Protein AF-0000000073191102 (afdb_homodimer)

Nearest PDB structures (foldseek):
  7qql-assembly3_B  TM=8.751E-01  e=9.013E-09  Homo sapiens
  7qql-assembly1_C  TM=8.821E-01  e=1.048E-08  Homo sapiens
  8w5s-assembly3_C  TM=8.941E-01  e=2.459E-08  Homo sapiens
  1i4a-assembly1_A  TM=8.531E-01  e=1.102E-08  Bos taurus
  1mcx-assembly1_A  TM=8.951E-01  e=1.165E-07  Sus scrofa

InterPro domains:
  IPR018252 Annexin repeat, conserved site [PS00223] (96-148)
  IPR018502 Annexin repeat [PF00191] (17-73)
  IPR018502 Annexin repeat [PF00191] (83-148)
  IPR018502 Annexin repeat [PS51897] (3-75)
  IPR018502 Annexin repeat [PS51897] (79-150)
  IPR018502 Annexin repeat [SM00335] (20-73)
  IPR018502 Annexin repeat [SM00335] (96-148)
  IPR037104 Annexin superfamily [G3DSA:1.10.220.10] (4-79)
  IPR037104 Annexin superfamily [G3DSA:1.10.220.10] (81-150)
  IPR037104 Annexin superfamily [SSF47874] (7-151)

Radius of gyration: 22.27 Å; Cα contacts (8 Å, |Δi|>4): 363; chains: 2; bounding box: 37×72×52 Å

Solvent-accessible surface area (backbone atoms only — not comparable to full-atom values): 16242 Å² total; per-residue (Å²): 117,86,77,80,60,70,70,53,59,49,44,49,64,25,37,73,94,73,70,38,70,52,35,62,65,56,51,40,48,50,45,24,67,35,43,68,71,54,43,52,51,49,40,53,50,43,23,73,74,68,74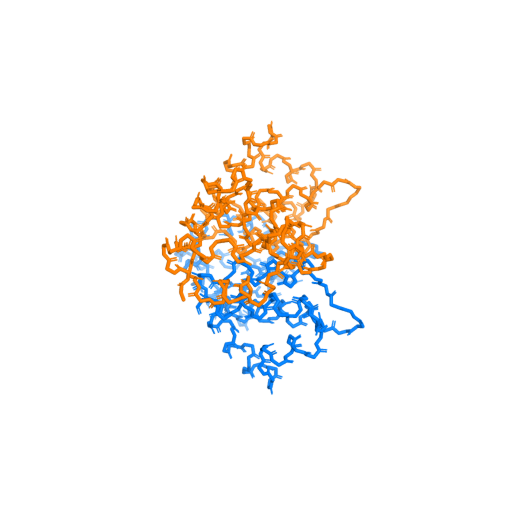,43,51,54,62,59,53,42,60,73,74,38,61,69,64,25,26,51,46,51,48,51,44,51,45,36,69,73,36,50,39,55,46,50,27,50,51,49,47,59,21,53,48,78,99,52,60,40,58,70,60,40,44,49,53,52,57,73,24,28,85,72,48,36,69,58,20,41,53,44,28,24,71,72,62,78,46,47,53,70,58,50,42,60,71,69,35,60,71,64,32,27,49,44,53,51,18,47,64,53,19,84,118,86,52,93,48,65,69,57,56,46,43,48,64,26,38,73,94,73,70,37,69,51,34,64,65,56,50,39,48,43,45,24,65,33,42,67,71,54,45,52,51,49,39,52,50,40,22,71,74,69,74,42,52,56,62,57,52,41,59,72,74,38,61,70,65,25,27,51,45,51,47,50,43,51,43,37,68,73,35,50,40,55,45,51,27,51,50,49,45,60,23,52,47,79,98,52,61,40,58,70,58,41,44,49,54,51,56,75,24,30,87,72,48,37,68,57,19,41,52,44,28,23,70,72,64,78,47,48,55,70,56,50,42,61,72,68,35,59,69,65,34,27,48,45,54,51,18,46,66,50,16,85

Organism: Anisakis simplex (NCBI:txid6269)

Foldseek 3Di:
DLPDDPVLLCLQQADVVVPGHRDVVSVVVCVVPDDLVRVVVVQVVSCVNPVDGVLVSLPVRDDDPSNVVVNLVVVCSVPVLLSLLVQCCVQQDDPAHVLVSNCCSLQVCLPPQLVVSQVNNCVPPVDGSLVSLPVRDDDPSSVVSNVSNPVD/DPPPDPVLLCLQQADVVVPGHRDVVSVVVCVVPDDLVRVVVVQVSSCVNPVDGVLVSLPVRDDDPSNVVVNLVVVCSVPVLLSLLVQCCVQQDDPAHVLVSNCCSLQVCLPPQLVVSQVNNCVPPVDGSLVSLPVRDDDPSSVVSNVSNPVD

pLDDT: mean 88.3, std 11.75, range [37.28, 97.38]

Secondary structure (DSSP, 8-state):
-TTS-THHHHHHH-BTTTTBPP-HHHHHHHHHH--HHHHHHHHHHHHHHHSS-HHHHHHHH--HHHHHHHHHHHHHHH-HHHHHHHHHHHHHSSSS--HHHHHHHHHHHTTTTHHHHHHHHHHHHSS-HHHHHHHH--HHHHHHHHHHHHT-/---S-HHHHHHHH-BTTTTBPP-HHHHHHHHHH--HHHHHHHHHHHHHHHSS-HHHHHHHH--HHHHHHHHHHHHHHH-HHHHHHHHHHHHHSSSS--HHHHHHHHHHHTTTTHHHHHHHHHHHHSS-HHHHHHHH--HHHHHHHHHHHHT-

Sequence (304 aa):
MINDNFQDVKKLFGNKALKEKPDKDLWVNMFSRANFRQLRHVFSEYTSHTGETISDGIKRVFSGDAETAYLALVEFIENKERYFAKQLYAAMEGLGTRDKDLIRVIISRSEIDLAAIHEEFDKMYKKPLIDWLKSECSGAYRDALISIVNGNMINDNFQDVKKLFGNKALKEKPDKDLWVNMFSRANFRQLRHVFSEYTSHTGETISDGIKRVFSGDAETAYLALVEFIENKERYFAKQLYAAMEGLGTRDKDLIRVIISRSEIDLAAIHEEFDKMYKKPLIDWLKSECSGAYRDALISIVNGN

Structure (mmCIF, N/CA/C/O backbone):
data_AF-0000000073191102-model_v1
#
loop_
_entity.id
_entity.type
_entity.pdbx_description
1 polymer Annexin
#
loop_
_atom_site.group_PDB
_atom_site.id
_atom_site.type_symbol
_atom_site.label_atom_id
_atom_site.label_alt_id
_atom_site.label_comp_id
_atom_site.label_asym_id
_atom_site.label_entity_id
_atom_site.label_seq_id
_atom_site.pdbx_PDB_ins_code
_atom_site.Cartn_x
_atom_site.Cartn_y
_atom_site.Cartn_z
_atom_site.occupancy
_atom_site.B_iso_or_equiv
_atom_site.auth_seq_id
_atom_site.auth_comp_id
_atom_site.auth_asym_id
_atom_site.auth_atom_id
_atom_site.pdbx_PDB_model_num
ATOM 1 N N . MET A 1 1 ? 7.246 28.5 1.84 1 37.28 1 MET A N 1
ATOM 2 C CA . MET A 1 1 ? 8.102 27.344 2.051 1 37.28 1 MET A CA 1
ATOM 3 C C . MET A 1 1 ? 8.484 27.203 3.521 1 37.28 1 MET A C 1
ATOM 5 O O . MET A 1 1 ? 8.953 28.172 4.137 1 37.28 1 MET A O 1
ATOM 9 N N . ILE A 1 2 ? 7.906 26.297 4.195 1 49 2 ILE A N 1
ATOM 10 C CA . ILE A 1 2 ? 8.102 26.281 5.641 1 49 2 ILE A CA 1
ATOM 11 C C . ILE A 1 2 ? 9.578 26.469 5.969 1 49 2 ILE A C 1
ATOM 13 O O . ILE A 1 2 ? 9.992 26.297 7.113 1 49 2 ILE A O 1
ATOM 17 N N . ASN A 1 3 ? 10.461 26.359 4.988 1 44.75 3 ASN A N 1
ATOM 18 C CA . ASN A 1 3 ? 11.867 26.562 5.328 1 44.75 3 ASN A CA 1
ATOM 19 C C . ASN A 1 3 ? 12.031 27.625 6.418 1 44.75 3 ASN A C 1
ATOM 21 O O . ASN A 1 3 ? 12.711 27.375 7.418 1 44.75 3 ASN A O 1
ATOM 25 N N . ASP A 1 4 ? 12.188 28.891 5.949 1 43.19 4 ASP A N 1
ATOM 26 C CA . ASP A 1 4 ? 12.977 29.891 6.648 1 43.19 4 ASP A CA 1
ATOM 27 C C . ASP A 1 4 ? 12.281 30.359 7.926 1 43.19 4 ASP A C 1
ATOM 29 O O . ASP A 1 4 ? 12.938 30.688 8.914 1 43.19 4 ASP A O 1
ATOM 33 N N . ASN A 1 5 ? 10.891 30.906 7.926 1 45.66 5 ASN A N 1
ATOM 34 C CA . ASN A 1 5 ? 10.539 31.844 8.992 1 45.66 5 ASN A CA 1
ATOM 35 C C . ASN A 1 5 ? 9.688 31.172 10.062 1 45.66 5 ASN A C 1
ATOM 37 O O . ASN A 1 5 ? 8.727 30.469 9.75 1 45.66 5 ASN A O 1
ATOM 41 N N . PHE A 1 6 ? 10.258 30.844 11.336 1 51.41 6 PHE A N 1
ATOM 42 C CA . PHE A 1 6 ? 9.773 30.531 12.68 1 51.41 6 PHE A CA 1
ATOM 43 C C . PHE A 1 6 ? 8.336 31 12.852 1 51.41 6 PHE A C 1
ATOM 45 O O . PHE A 1 6 ? 7.555 30.359 13.57 1 51.41 6 PHE A O 1
ATOM 52 N N . GLN A 1 7 ? 8.141 32.094 12.281 1 53.34 7 GLN A N 1
ATOM 53 C CA . GLN A 1 7 ? 6.848 32.75 12.469 1 53.34 7 GLN A CA 1
ATOM 54 C C . GLN A 1 7 ? 5.711 31.875 11.945 1 53.34 7 GLN A C 1
ATOM 56 O O . GLN A 1 7 ? 4.617 31.875 12.516 1 53.34 7 GLN A O 1
ATOM 61 N N . ASP A 1 8 ? 6.102 30.938 11.141 1 63.75 8 ASP A N 1
ATOM 62 C CA . ASP A 1 8 ? 5.062 30.125 10.523 1 63.75 8 ASP A CA 1
ATOM 63 C C . ASP A 1 8 ? 4.746 28.891 11.375 1 63.75 8 ASP A C 1
ATOM 65 O O . ASP A 1 8 ? 3.594 28.469 11.453 1 63.75 8 ASP A O 1
ATOM 69 N N . VAL A 1 9 ? 5.738 28.547 12.164 1 68.56 9 VAL A N 1
ATOM 70 C CA . VAL A 1 9 ? 5.488 27.391 13.023 1 68.56 9 VAL A CA 1
ATOM 71 C C . VAL A 1 9 ? 4.488 27.766 14.117 1 68.56 9 VAL A C 1
ATOM 73 O O . VAL A 1 9 ? 3.623 26.969 14.477 1 68.56 9 VAL A O 1
ATOM 76 N N . LYS A 1 10 ? 4.586 29 14.555 1 70.38 10 LYS A N 1
ATOM 77 C CA . LYS A 1 10 ? 3.662 29.453 15.586 1 70.38 10 LYS A CA 1
ATOM 78 C C . LYS A 1 10 ? 2.236 29.531 15.047 1 70.38 10 LYS A C 1
ATOM 80 O O . LYS A 1 10 ? 1.275 29.297 15.781 1 70.38 10 LYS A O 1
ATOM 85 N N . LYS A 1 11 ? 2.195 29.844 13.844 1 77 11 LYS A N 1
ATOM 86 C CA . LYS A 1 11 ? 0.878 29.922 13.219 1 77 11 LYS A CA 1
ATOM 87 C C . LYS A 1 11 ? 0.257 28.531 13.07 1 77 11 LYS A C 1
ATOM 89 O O . LYS A 1 11 ? -0.968 28.391 13.023 1 77 11 LYS A O 1
ATOM 94 N N . LEU A 1 12 ? 1.064 27.516 13.078 1 78.75 12 LEU A N 1
ATOM 95 C CA . LEU A 1 12 ? 0.579 26.141 12.977 1 78.75 12 LEU A CA 1
ATOM 96 C C . LEU A 1 12 ? -0.195 25.75 14.227 1 78.75 12 LEU A C 1
ATOM 98 O O . LEU A 1 12 ? -1.244 25.094 14.141 1 78.75 12 LEU A O 1
ATOM 102 N N . PHE A 1 13 ? 0.175 26.234 15.297 1 75 13 PHE A N 1
ATOM 103 C CA . PHE A 1 13 ? -0.432 25.688 16.5 1 75 13 PHE A CA 1
ATOM 104 C C . PHE A 1 13 ? -1.261 26.75 17.219 1 75 13 PHE A C 1
ATOM 106 O O . PHE A 1 13 ? -1.968 26.438 18.188 1 75 13 PHE A O 1
ATOM 113 N N . GLY A 1 14 ? -1.328 27.781 16.578 1 73.06 14 GLY A N 1
ATOM 114 C CA . GLY A 1 14 ? -2.121 28.828 17.203 1 73.06 14 GLY A CA 1
ATOM 115 C C . GLY A 1 14 ? -1.524 29.328 18.5 1 73.06 14 GLY A C 1
ATOM 116 O O . GLY A 1 14 ? -0.397 28.969 18.859 1 73.06 14 GLY A O 1
ATOM 117 N N . ASN A 1 15 ? -2.057 30.391 19.062 1 68.31 15 ASN A N 1
ATOM 118 C CA . ASN A 1 15 ? -1.687 30.984 20.344 1 68.31 15 ASN A CA 1
ATOM 119 C C . ASN A 1 15 ? -2.852 30.969 21.328 1 68.31 15 ASN A C 1
ATOM 121 O O . ASN A 1 15 ? -3.793 31.766 21.203 1 68.31 15 ASN A O 1
ATOM 125 N N . LYS A 1 16 ? -2.762 29.891 22.156 1 64.88 16 LYS A N 1
ATOM 126 C CA . LYS A 1 16 ? -3.852 29.75 23.125 1 64.88 16 LYS A CA 1
ATOM 127 C C . LYS A 1 16 ? -4.012 31.016 23.969 1 64.88 16 LYS A C 1
ATOM 129 O O . LYS A 1 16 ? -5.133 31.453 24.219 1 64.88 16 LYS A O 1
ATOM 134 N N . ALA A 1 17 ? -2.9 31.594 24.422 1 65.88 17 ALA A N 1
ATOM 135 C CA . ALA A 1 17 ? -2.932 32.781 25.266 1 65.88 17 ALA A CA 1
ATOM 136 C C . ALA A 1 17 ? -3.609 33.938 24.562 1 65.88 17 ALA A C 1
ATOM 138 O O . ALA A 1 17 ? -4.312 34.75 25.188 1 65.88 17 ALA A O 1
ATOM 139 N N . LEU A 1 18 ? -3.545 33.938 23.203 1 74.62 18 LEU A N 1
ATOM 140 C CA . LEU A 1 18 ? -4.113 35.031 22.406 1 74.62 18 LEU A CA 1
ATOM 141 C C . LEU A 1 18 ? -5.422 34.594 21.766 1 74.62 18 LEU A C 1
ATOM 143 O O . LEU A 1 18 ? -5.988 35.312 20.953 1 74.62 18 LEU A O 1
ATOM 147 N N . LYS A 1 19 ? -5.93 33.375 22.125 1 79.81 19 LYS A N 1
ATOM 148 C CA . LYS A 1 19 ? -7.164 32.781 21.609 1 79.81 19 LYS A CA 1
ATOM 149 C C . LYS A 1 19 ? -7.109 32.656 20.094 1 79.81 19 LYS A C 1
ATOM 151 O O . LYS A 1 19 ? -8.109 32.906 19.406 1 79.81 19 LYS A O 1
ATOM 156 N N . GLU A 1 20 ? -5.914 32.562 19.594 1 80.69 20 GLU A N 1
ATOM 157 C CA . GLU A 1 20 ? -5.738 32.344 18.156 1 80.69 20 GLU A CA 1
ATOM 158 C C . GLU A 1 20 ? -5.82 30.859 17.812 1 80.69 20 GLU A C 1
ATOM 160 O O . GLU A 1 20 ? -5.164 30.031 18.453 1 80.69 20 GLU A O 1
ATOM 165 N N . LYS A 1 21 ? -6.863 30.516 17 1 82.75 21 LYS A N 1
ATOM 166 C CA . LYS A 1 21 ? -7.047 29.141 16.578 1 82.75 21 LYS A CA 1
ATOM 167 C C . LYS A 1 21 ? -5.949 28.703 15.609 1 82.75 21 LYS A C 1
ATOM 169 O O . LYS A 1 21 ? -5.406 29.516 14.875 1 82.75 21 LYS A O 1
ATOM 174 N N . PRO A 1 22 ? -5.617 27.375 15.68 1 85.56 22 PRO A N 1
ATOM 175 C CA . PRO A 1 22 ? -4.645 26.891 14.695 1 85.56 22 PRO A CA 1
ATOM 176 C C . PRO A 1 22 ? -5.094 27.125 13.258 1 85.56 22 PRO A C 1
ATOM 178 O O . PRO A 1 22 ? -6.285 27.047 12.953 1 85.56 22 PRO A O 1
ATOM 181 N N . ASP A 1 23 ? -4.188 27.484 12.422 1 86.94 23 ASP A N 1
ATOM 182 C CA . ASP A 1 23 ? -4.457 27.75 11.016 1 86.94 23 ASP A CA 1
ATOM 183 C C . ASP A 1 23 ? -4.41 26.453 10.195 1 86.94 23 ASP A C 1
ATOM 185 O O . ASP A 1 23 ? -3.34 26.031 9.75 1 86.94 23 ASP A O 1
ATOM 189 N N . LYS A 1 24 ? -5.582 25.891 9.961 1 88.56 24 LYS A N 1
ATOM 190 C CA . LYS A 1 24 ? -5.668 24.625 9.242 1 88.56 24 LYS A CA 1
ATOM 191 C C . LYS A 1 24 ? -5.164 24.781 7.809 1 88.56 24 LYS A C 1
ATOM 193 O O . LYS A 1 24 ? -4.586 23.844 7.246 1 88.56 24 LYS A O 1
ATOM 198 N N . ASP A 1 25 ? -5.336 25.906 7.285 1 88.56 25 ASP A N 1
ATOM 199 C CA . ASP A 1 25 ? -4.867 26.156 5.926 1 88.56 25 ASP A CA 1
ATOM 200 C C . ASP A 1 25 ? -3.342 26.109 5.852 1 88.56 25 ASP A C 1
ATOM 202 O O . ASP A 1 25 ? -2.777 25.672 4.848 1 88.56 25 ASP A O 1
ATOM 206 N N . LEU A 1 26 ? -2.807 26.609 6.844 1 86.88 26 LEU A N 1
ATOM 207 C CA . LEU A 1 26 ? -1.349 26.578 6.887 1 86.88 26 LEU A CA 1
ATOM 208 C C . LEU A 1 26 ? -0.843 25.141 6.945 1 86.88 26 LEU A C 1
ATOM 210 O O . LEU A 1 26 ? 0.177 24.812 6.336 1 86.88 26 LEU A O 1
ATOM 214 N N . TRP A 1 27 ? -1.528 24.281 7.688 1 89.62 27 TRP A N 1
ATOM 215 C CA . TRP A 1 27 ? -1.198 22.875 7.734 1 89.62 27 TRP A CA 1
ATOM 216 C C . TRP A 1 27 ? -1.318 22.234 6.355 1 89.62 27 TRP A C 1
ATOM 218 O O . TRP A 1 27 ? -0.381 21.594 5.879 1 89.62 27 TRP A O 1
ATOM 228 N N . VAL A 1 28 ? -2.404 22.469 5.773 1 89.75 28 VAL A N 1
ATOM 229 C CA . VAL A 1 28 ? -2.682 21.906 4.457 1 89.75 28 VAL A CA 1
ATOM 230 C C . VAL A 1 28 ? -1.63 22.391 3.457 1 89.75 28 VAL A C 1
ATOM 232 O O . VAL A 1 28 ? -1.113 21.594 2.664 1 89.75 28 VAL A O 1
ATOM 235 N N . ASN A 1 29 ? -1.269 23.641 3.539 1 88.38 29 ASN A N 1
ATOM 236 C CA . ASN A 1 29 ? -0.271 24.203 2.641 1 88.38 29 ASN A CA 1
ATOM 237 C C . ASN A 1 29 ? 1.104 23.578 2.861 1 88.38 29 ASN A C 1
ATOM 239 O O . ASN A 1 29 ? 1.844 23.344 1.903 1 88.38 29 ASN A O 1
ATOM 243 N N . MET A 1 30 ? 1.422 23.359 4.035 1 87.75 30 MET A N 1
ATOM 244 C CA . MET A 1 30 ? 2.697 22.719 4.367 1 87.75 30 MET A CA 1
ATOM 245 C C . MET A 1 30 ? 2.803 21.344 3.738 1 87.75 30 MET A C 1
ATOM 247 O O . MET A 1 30 ? 3.783 21.031 3.059 1 87.75 30 MET A O 1
ATOM 251 N N . PHE A 1 31 ? 1.752 20.578 3.828 1 88.12 31 PHE A N 1
ATOM 252 C CA . PHE A 1 31 ? 1.777 19.203 3.342 1 88.12 31 PHE A CA 1
ATOM 253 C C . PHE A 1 31 ? 1.638 19.172 1.825 1 88.12 31 PHE A C 1
ATOM 255 O O . PHE A 1 31 ? 2.074 18.203 1.182 1 88.12 31 PHE A O 1
ATOM 262 N N . SER A 1 32 ? 1.074 20.203 1.276 1 88.44 32 SER A N 1
ATOM 263 C CA . SER A 1 32 ? 0.874 20.25 -0.169 1 88.44 32 SER A CA 1
ATOM 264 C C . SER A 1 32 ? 2.141 20.703 -0.89 1 88.44 32 SER A C 1
ATOM 266 O O . SER A 1 32 ? 2.348 20.359 -2.059 1 88.44 32 SER A O 1
ATOM 268 N N . ARG A 1 33 ? 3.02 21.359 -0.226 1 85.94 33 ARG A N 1
ATOM 269 C CA . ARG A 1 33 ? 4.137 22.016 -0.909 1 85.94 33 ARG A CA 1
ATOM 270 C C . ARG A 1 33 ? 5.457 21.328 -0.573 1 85.94 33 ARG A C 1
ATOM 272 O O . ARG A 1 33 ? 6.434 21.469 -1.312 1 85.94 33 ARG A O 1
ATOM 279 N N . ALA A 1 34 ? 5.473 20.703 0.483 1 84.31 34 ALA A N 1
ATOM 280 C CA . ALA A 1 34 ? 6.734 20.141 0.96 1 84.31 34 ALA A CA 1
ATOM 281 C C . ALA A 1 34 ? 6.867 18.672 0.57 1 84.31 34 ALA A C 1
ATOM 283 O O . ALA A 1 34 ? 5.883 17.922 0.596 1 84.31 34 ALA A O 1
ATOM 284 N N . ASN A 1 35 ? 8.133 18.375 0.172 1 85.94 35 ASN A N 1
ATOM 285 C CA . ASN A 1 35 ? 8.43 16.953 -0.019 1 85.94 35 ASN A CA 1
ATOM 286 C C . ASN A 1 35 ? 8.797 16.281 1.297 1 85.94 35 ASN A C 1
ATOM 288 O O . ASN A 1 35 ? 8.82 16.922 2.348 1 85.94 35 ASN A O 1
ATOM 292 N N . PHE A 1 36 ? 9.086 14.992 1.201 1 86.81 36 PHE A N 1
ATOM 293 C CA . PHE A 1 36 ? 9.289 14.234 2.428 1 86.81 36 PHE A CA 1
ATOM 294 C C . PHE A 1 36 ? 10.539 14.711 3.156 1 86.81 36 PHE A C 1
ATOM 296 O O . PHE A 1 36 ? 10.555 14.773 4.387 1 86.81 36 PHE A O 1
ATOM 303 N N . ARG A 1 37 ? 11.5 15.07 2.381 1 88.06 37 ARG A N 1
ATOM 304 C CA . ARG A 1 37 ? 12.734 15.562 2.988 1 88.06 37 ARG A CA 1
ATOM 305 C C . ARG A 1 37 ? 12.492 16.875 3.73 1 88.06 37 ARG A C 1
ATOM 307 O O . ARG A 1 37 ? 12.961 17.047 4.859 1 88.06 37 ARG A O 1
ATOM 314 N N . GLN A 1 38 ? 11.773 17.734 3.137 1 87.12 38 GLN A N 1
ATOM 315 C CA . GLN A 1 38 ? 11.43 19.016 3.736 1 87.12 38 GLN A CA 1
ATOM 316 C C . GLN A 1 38 ? 10.539 18.844 4.965 1 87.12 38 GLN A C 1
ATOM 318 O O . GLN A 1 38 ? 10.734 19.5 5.984 1 87.12 38 GLN A O 1
ATOM 323 N N . LEU A 1 39 ? 9.602 17.922 4.84 1 91.06 39 LEU A N 1
ATOM 324 C CA . LEU A 1 39 ? 8.672 17.672 5.938 1 91.06 39 LEU A CA 1
ATOM 325 C C . LEU A 1 39 ? 9.406 17.125 7.16 1 91.06 39 LEU A C 1
ATOM 327 O O . LEU A 1 39 ? 9.086 17.484 8.297 1 91.06 39 LEU A O 1
ATOM 331 N N . ARG A 1 40 ? 10.398 16.344 6.902 1 91.06 40 ARG A N 1
ATOM 332 C CA . ARG A 1 40 ? 11.18 15.828 8.023 1 91.06 40 ARG A CA 1
ATOM 333 C C . ARG A 1 40 ? 11.852 16.953 8.789 1 91.06 40 ARG A C 1
ATOM 335 O O . ARG A 1 40 ? 11.906 16.938 10.023 1 91.06 40 ARG A O 1
ATOM 342 N N . HIS A 1 41 ? 12.312 17.891 8.078 1 88.25 41 HIS A N 1
ATOM 343 C CA . HIS A 1 41 ? 12.938 19.062 8.688 1 88.25 41 HIS A CA 1
ATOM 344 C C . HIS A 1 41 ? 11.914 19.891 9.461 1 88.25 41 HIS A C 1
ATOM 346 O O . HIS A 1 41 ? 12.18 20.328 10.578 1 88.25 41 HIS A O 1
ATOM 352 N N . VAL A 1 42 ? 10.781 20.062 8.883 1 86.19 42 VAL A N 1
ATOM 353 C CA . VAL A 1 42 ? 9.711 20.828 9.516 1 86.19 42 VAL A CA 1
ATOM 354 C C . VAL A 1 42 ? 9.281 20.141 10.812 1 86.19 42 VAL A C 1
ATOM 356 O O . VAL A 1 42 ? 9.031 20.812 11.812 1 86.19 42 VAL A O 1
ATOM 359 N N . PHE A 1 43 ? 9.242 18.797 10.758 1 89.88 43 PHE A N 1
ATOM 360 C CA . PHE A 1 43 ? 8.844 18.047 11.945 1 89.88 43 PHE A CA 1
ATOM 361 C C . PHE A 1 43 ? 9.828 18.281 13.086 1 89.88 43 PHE A C 1
ATOM 363 O O . PHE A 1 43 ? 9.422 18.516 14.227 1 89.88 43 PHE A O 1
ATOM 370 N N . SER A 1 44 ? 11.023 18.25 12.734 1 89.12 44 SER A N 1
ATOM 371 C CA . SER A 1 44 ? 12.07 18.453 13.734 1 89.12 44 SER A CA 1
ATOM 372 C C . SER A 1 44 ? 12.031 19.875 14.289 1 89.12 44 SER A C 1
ATOM 374 O O . SER A 1 44 ? 12.164 20.078 15.492 1 89.12 44 SER A O 1
ATOM 376 N N . GLU A 1 45 ? 11.828 20.859 13.445 1 84.69 45 GLU A N 1
ATOM 377 C CA . GLU A 1 45 ? 11.734 22.266 13.867 1 84.69 45 GLU A CA 1
ATOM 378 C C . GLU A 1 45 ? 10.516 22.484 14.75 1 84.69 45 GLU A C 1
ATOM 380 O O . GLU A 1 45 ? 10.594 23.219 15.742 1 84.69 45 GLU A O 1
ATOM 385 N N . TYR A 1 46 ? 9.484 21.891 14.312 1 85.56 46 TYR A N 1
ATOM 386 C CA . TYR A 1 46 ? 8.258 21.984 15.102 1 85.56 46 TYR A CA 1
ATOM 387 C C . TYR A 1 46 ? 8.484 21.5 16.531 1 85.56 46 TYR A C 1
ATOM 389 O O . TYR A 1 46 ? 8.117 22.188 17.484 1 85.56 46 TYR A O 1
ATOM 397 N N . THR A 1 47 ? 9.078 20.422 16.656 1 88.25 47 THR A N 1
ATOM 398 C CA . THR A 1 47 ? 9.336 19.828 17.969 1 88.25 47 THR A CA 1
ATOM 399 C C . THR A 1 47 ? 10.289 20.703 18.781 1 88.25 47 THR A C 1
ATOM 401 O O . THR A 1 47 ? 10.078 20.922 19.969 1 88.25 47 THR A O 1
ATOM 404 N N . SER A 1 48 ? 11.258 21.172 18.125 1 87.19 48 SER A N 1
ATOM 405 C CA . SER A 1 48 ? 12.258 22 18.797 1 87.19 48 SER A CA 1
ATOM 406 C C . SER A 1 48 ? 11.648 23.297 19.312 1 87.19 48 SER A C 1
ATOM 408 O O . SER A 1 48 ? 12.016 23.781 20.391 1 87.19 48 SER A O 1
ATOM 410 N N . HIS A 1 49 ? 10.648 23.875 18.656 1 83.19 49 HIS A N 1
ATOM 411 C CA . HIS A 1 49 ? 10.102 25.188 18.984 1 83.19 49 HIS A CA 1
ATOM 412 C C . HIS A 1 49 ? 8.93 25.062 19.953 1 83.19 49 HIS A C 1
ATOM 414 O O . HIS A 1 49 ? 8.695 25.953 20.781 1 83.19 49 HIS A O 1
ATOM 420 N N . THR A 1 50 ? 8.227 23.969 19.875 1 83.19 50 THR A N 1
ATOM 421 C CA . THR A 1 50 ? 7 23.875 20.656 1 83.19 50 THR A CA 1
ATOM 422 C C . THR A 1 50 ? 7.176 22.906 21.828 1 83.19 50 THR A C 1
ATOM 424 O O . THR A 1 50 ? 6.406 22.938 22.781 1 83.19 50 THR A O 1
ATOM 427 N N . GLY A 1 51 ? 8.18 21.984 21.703 1 86.88 51 GLY A N 1
ATOM 428 C CA . GLY A 1 51 ? 8.375 20.953 22.719 1 86.88 51 GLY A CA 1
ATOM 429 C C . GLY A 1 51 ? 7.453 19.766 22.531 1 86.88 51 GLY A C 1
ATOM 430 O O . GLY A 1 51 ? 7.547 18.781 23.281 1 86.88 51 GLY A O 1
ATOM 431 N N . GLU A 1 52 ? 6.574 19.922 21.547 1 90.56 52 GLU A N 1
ATOM 432 C CA . GLU A 1 52 ? 5.676 18.812 21.25 1 90.56 52 GLU A CA 1
ATOM 433 C C . GLU A 1 52 ? 5.953 18.234 19.859 1 90.56 52 GLU A C 1
ATOM 435 O O . GLU A 1 52 ? 6.516 18.922 19 1 90.56 52 GLU A O 1
ATOM 440 N N . THR A 1 53 ? 5.52 16.984 19.625 1 93.12 53 THR A N 1
ATOM 441 C CA . THR A 1 53 ? 5.715 16.375 18.312 1 93.12 53 THR A CA 1
ATOM 442 C C . THR A 1 53 ? 4.684 16.906 17.312 1 93.12 53 THR A C 1
ATOM 444 O O . THR A 1 53 ? 3.625 17.391 17.703 1 93.12 53 THR A O 1
ATOM 447 N N . ILE A 1 54 ? 4.98 16.75 16.094 1 92.06 54 ILE A N 1
ATOM 448 C CA . ILE A 1 54 ? 4.043 17.141 15.047 1 92.06 54 ILE A CA 1
ATOM 449 C C . ILE A 1 54 ? 2.762 16.328 15.164 1 92.06 54 ILE A C 1
ATOM 451 O O . ILE A 1 54 ? 1.67 16.812 14.875 1 92.06 54 ILE A O 1
ATOM 455 N N . SER A 1 55 ? 2.91 15.086 15.562 1 95.31 55 SER A N 1
ATOM 456 C CA . SER A 1 55 ? 1.757 14.219 15.766 1 95.31 55 SER A CA 1
ATOM 457 C C . SER A 1 55 ? 0.82 14.781 16.828 1 95.31 55 SER A C 1
ATOM 459 O O . SER A 1 55 ? -0.4 14.781 16.656 1 95.31 55 SER A O 1
ATOM 461 N N . ASP A 1 56 ? 1.358 15.227 17.906 1 94 56 ASP A N 1
ATOM 462 C CA . ASP A 1 56 ? 0.558 15.859 18.953 1 94 56 ASP A CA 1
ATOM 463 C C . ASP A 1 56 ? -0.185 17.078 18.406 1 94 56 ASP A C 1
ATOM 465 O O . ASP A 1 56 ? -1.354 17.297 18.734 1 94 56 ASP A O 1
ATOM 469 N N . GLY A 1 57 ? 0.554 17.922 17.656 1 91.31 57 GLY A N 1
ATOM 470 C CA . GLY A 1 57 ? -0.063 19.078 17.016 1 91.31 57 GLY A CA 1
ATOM 471 C C . GLY A 1 57 ? -1.217 18.703 16.109 1 91.31 57 GLY A C 1
ATOM 472 O O . GLY A 1 57 ? -2.266 19.344 16.141 1 91.31 57 GLY A O 1
ATOM 473 N N . ILE A 1 58 ? -1.08 17.625 15.383 1 94.19 58 ILE A N 1
ATOM 474 C CA . ILE A 1 58 ? -2.111 17.172 14.461 1 94.19 58 ILE A CA 1
ATOM 475 C C . ILE A 1 58 ? -3.344 16.719 15.25 1 94.19 58 ILE A C 1
ATOM 477 O O . ILE A 1 58 ? -4.473 17.062 14.883 1 94.19 58 ILE A O 1
ATOM 481 N N . LYS A 1 59 ? -3.139 16.078 16.297 1 94.88 59 LYS A N 1
ATOM 482 C CA . LYS A 1 59 ? -4.242 15.578 17.125 1 94.88 59 LYS A CA 1
ATOM 483 C C . LYS A 1 59 ? -5.031 16.734 17.734 1 94.88 59 LYS A C 1
ATOM 485 O O . LYS A 1 59 ? -6.227 16.594 18 1 94.88 59 LYS A O 1
ATOM 490 N N . ARG A 1 60 ? -4.395 17.844 17.953 1 91.12 60 ARG A N 1
ATOM 491 C CA . ARG A 1 60 ? -5.051 19.016 18.531 1 91.12 60 ARG A CA 1
ATOM 492 C C . ARG A 1 60 ? -5.871 19.75 17.469 1 91.12 60 ARG A C 1
ATOM 494 O O . ARG A 1 60 ? -6.938 20.297 17.766 1 91.12 60 ARG A O 1
ATOM 501 N N . VAL A 1 61 ? -5.375 19.75 16.281 1 91.56 61 VAL A N 1
ATOM 502 C CA . VAL A 1 61 ? -5.926 20.609 15.234 1 91.56 61 VAL A CA 1
ATOM 503 C C . VAL A 1 61 ? -6.969 19.844 14.43 1 91.56 61 VAL A C 1
ATOM 505 O O . VAL A 1 61 ? -7.973 20.422 13.992 1 91.56 61 VAL A O 1
ATOM 508 N N . PHE A 1 62 ? -6.734 18.578 14.195 1 94.81 62 PHE A N 1
ATOM 509 C CA . PHE A 1 62 ? -7.59 17.797 13.312 1 94.81 62 PHE A CA 1
ATOM 510 C C . PHE A 1 62 ? -8.273 16.672 14.07 1 94.81 62 PHE A C 1
ATOM 512 O O . PHE A 1 62 ? -7.801 16.25 15.133 1 94.81 62 PHE A O 1
ATOM 519 N N . SER A 1 63 ? -9.383 16.266 13.5 1 93.94 63 SER A N 1
ATOM 520 C CA . SER A 1 63 ? -10.125 15.125 14.039 1 93.94 63 SER A CA 1
ATOM 521 C C . SER A 1 63 ? -10.633 14.219 12.93 1 93.94 63 SER A C 1
ATOM 523 O O . SER A 1 63 ? -10.555 14.562 11.75 1 93.94 63 SER A O 1
ATOM 525 N N . GLY A 1 64 ? -10.945 12.953 13.297 1 94.19 64 GLY A N 1
ATOM 526 C CA . GLY A 1 64 ? -11.562 12.039 12.352 1 94.19 64 GLY A CA 1
ATOM 527 C C . GLY A 1 64 ? -10.602 11.57 11.266 1 94.19 64 GLY A C 1
ATOM 528 O O . GLY A 1 64 ? -9.445 11.266 11.547 1 94.19 64 GLY A O 1
ATOM 529 N N . ASP A 1 65 ? -11.078 11.539 10.047 1 94.25 65 ASP A N 1
ATOM 530 C CA . ASP A 1 65 ? -10.32 10.961 8.945 1 94.25 65 ASP A CA 1
ATOM 531 C C . ASP A 1 65 ? -9.156 11.867 8.547 1 94.25 65 ASP A C 1
ATOM 533 O O . ASP A 1 65 ? -8.102 11.383 8.125 1 94.25 65 ASP A O 1
ATOM 537 N N . ALA A 1 66 ? -9.383 13.148 8.734 1 95.62 66 ALA A N 1
ATOM 538 C CA . ALA A 1 66 ? -8.273 14.062 8.453 1 95.62 66 ALA A CA 1
ATOM 539 C C . ALA A 1 66 ? -7.098 13.812 9.391 1 95.62 66 ALA A C 1
ATOM 541 O O . ALA A 1 66 ? -5.949 13.758 8.953 1 95.62 66 ALA A O 1
ATOM 542 N N . GLU A 1 67 ? -7.418 13.656 10.656 1 96.44 67 GLU A N 1
ATOM 543 C CA . GLU A 1 67 ? -6.402 13.328 11.648 1 96.44 67 GLU A CA 1
ATOM 544 C C . GLU A 1 67 ? -5.688 12.023 11.297 1 96.44 67 GLU A C 1
ATOM 546 O O . GLU A 1 67 ? -4.457 11.961 11.297 1 96.44 67 GLU A O 1
ATOM 551 N N . THR A 1 68 ? -6.445 11.062 10.891 1 96.31 68 THR A N 1
ATOM 552 C CA . THR A 1 68 ? -5.906 9.758 10.539 1 96.31 68 THR A CA 1
ATOM 553 C C . THR A 1 68 ? -4.961 9.859 9.344 1 96.31 68 THR A C 1
ATOM 555 O O . THR A 1 68 ? -3.881 9.266 9.344 1 96.31 68 THR A O 1
ATOM 558 N N . ALA A 1 69 ? -5.355 10.594 8.383 1 96.44 69 ALA A N 1
ATOM 559 C CA . ALA A 1 69 ? -4.559 10.75 7.172 1 96.44 69 ALA A CA 1
ATOM 560 C C . ALA A 1 69 ? -3.229 11.43 7.473 1 96.44 69 ALA A C 1
ATOM 562 O O . ALA A 1 69 ? -2.17 10.953 7.059 1 96.44 69 ALA A O 1
ATOM 563 N N . TYR A 1 70 ? -3.258 12.508 8.25 1 96 70 TYR A N 1
ATOM 564 C CA . TYR A 1 70 ? -2.031 13.242 8.539 1 96 70 TYR A CA 1
ATOM 565 C C . TYR A 1 70 ? -1.126 12.445 9.477 1 96 70 TYR A C 1
ATOM 567 O O . TYR A 1 70 ? 0.098 12.461 9.32 1 96 70 TYR A O 1
ATOM 575 N N . LEU A 1 71 ? -1.748 11.812 10.445 1 96.5 71 LEU A N 1
ATOM 576 C CA . LEU A 1 71 ? -0.937 11.008 11.352 1 96.5 71 LEU A CA 1
ATOM 577 C C . LEU A 1 71 ? -0.257 9.867 10.594 1 96.5 71 LEU A C 1
ATOM 579 O O . LEU A 1 71 ? 0.9 9.539 10.867 1 96.5 71 LEU A O 1
ATOM 583 N N . ALA A 1 72 ? -0.957 9.25 9.68 1 96 72 ALA A N 1
ATOM 584 C CA . ALA A 1 72 ? -0.371 8.203 8.852 1 96 72 ALA A CA 1
ATOM 585 C C . ALA A 1 72 ? 0.772 8.75 8 1 96 72 ALA A C 1
ATOM 587 O O . ALA A 1 72 ? 1.815 8.109 7.867 1 96 72 ALA A O 1
ATOM 588 N N . LEU A 1 73 ? 0.59 9.914 7.469 1 95.5 73 LEU A N 1
ATOM 589 C CA . LEU A 1 73 ? 1.625 10.562 6.668 1 95.5 73 LEU A CA 1
ATOM 590 C C . LEU A 1 73 ? 2.879 10.812 7.5 1 95.5 73 LEU A C 1
ATOM 592 O O . LEU A 1 73 ? 3.992 10.523 7.051 1 95.5 73 LEU A O 1
ATOM 596 N N . VAL A 1 74 ? 2.682 11.359 8.672 1 95.5 74 VAL A N 1
ATOM 597 C CA . VAL A 1 74 ? 3.801 11.656 9.562 1 95.5 74 VAL A CA 1
ATOM 598 C C . VAL A 1 74 ? 4.531 10.359 9.922 1 95.5 74 VAL A C 1
ATOM 600 O O . VAL A 1 74 ? 5.762 10.297 9.867 1 95.5 74 VAL A O 1
ATOM 603 N N . GLU A 1 75 ? 3.811 9.375 10.25 1 95.88 75 GLU A N 1
ATOM 604 C CA . GLU A 1 75 ? 4.41 8.094 10.602 1 95.88 75 GLU A CA 1
ATOM 605 C C . GLU A 1 75 ? 5.207 7.52 9.438 1 95.88 75 GLU A C 1
ATOM 607 O O . GLU A 1 75 ? 6.316 7.008 9.625 1 95.88 75 GLU A O 1
ATOM 612 N N . PHE A 1 76 ? 4.609 7.621 8.305 1 96.12 76 PHE A N 1
ATOM 613 C CA . PHE A 1 76 ? 5.262 7.121 7.105 1 96.12 76 PHE A CA 1
ATOM 614 C C . PHE A 1 76 ? 6.574 7.855 6.855 1 96.12 76 PHE A C 1
ATOM 616 O O . PHE A 1 76 ? 7.598 7.234 6.562 1 96.12 76 PHE A O 1
ATOM 623 N N . ILE A 1 77 ? 6.57 9.156 6.992 1 94.31 77 ILE A N 1
ATOM 624 C CA . ILE A 1 77 ? 7.738 9.984 6.727 1 94.31 77 ILE A CA 1
ATOM 625 C C . ILE A 1 77 ? 8.812 9.711 7.773 1 94.31 77 ILE A C 1
ATOM 627 O O . ILE A 1 77 ? 10.008 9.68 7.453 1 94.31 77 ILE A O 1
ATOM 631 N N . GLU A 1 78 ? 8.414 9.492 8.898 1 94.44 78 GLU A N 1
ATOM 632 C CA . GLU A 1 78 ? 9.367 9.289 9.992 1 94.44 78 GLU A CA 1
ATOM 633 C C . GLU A 1 78 ? 10.031 7.914 9.891 1 94.44 78 GLU A C 1
ATOM 635 O O . GLU A 1 78 ? 11.234 7.785 10.125 1 94.44 78 GLU A O 1
ATOM 640 N N . ASN A 1 79 ? 9.258 6.934 9.641 1 95.31 79 ASN A N 1
ATOM 641 C CA . ASN A 1 79 ? 9.773 5.57 9.547 1 95.31 79 ASN A CA 1
ATOM 642 C C . ASN A 1 79 ? 8.875 4.691 8.68 1 95.31 79 ASN A C 1
ATOM 644 O O . ASN A 1 79 ? 7.949 4.055 9.18 1 95.31 79 ASN A O 1
ATOM 648 N N . LYS A 1 80 ? 9.227 4.582 7.449 1 95.44 80 LYS A N 1
ATOM 649 C CA . LYS A 1 80 ? 8.383 3.863 6.492 1 95.44 80 LYS A CA 1
ATOM 650 C C . LYS A 1 80 ? 8.352 2.369 6.801 1 95.44 80 LYS A C 1
ATOM 652 O O . LYS A 1 80 ? 7.316 1.72 6.648 1 95.44 80 LYS A O 1
ATOM 657 N N . GLU A 1 81 ? 9.539 1.781 7.207 1 96.81 81 GLU A N 1
ATOM 658 C CA . GLU A 1 81 ? 9.602 0.36 7.531 1 96.81 81 GLU A CA 1
ATOM 659 C C . GLU A 1 81 ? 8.664 0.021 8.695 1 96.81 81 GLU A C 1
ATOM 661 O O . GLU A 1 81 ? 7.938 -0.971 8.641 1 96.81 81 GLU A O 1
ATOM 666 N N . ARG A 1 82 ? 8.727 0.861 9.656 1 97.06 82 ARG A N 1
ATOM 667 C CA . ARG A 1 82 ? 7.863 0.67 10.812 1 97.06 82 ARG A CA 1
ATOM 668 C C . ARG A 1 82 ? 6.395 0.804 10.43 1 97.06 82 ARG A C 1
ATOM 670 O O . ARG A 1 82 ? 5.547 0.058 10.922 1 97.06 82 ARG A O 1
ATOM 677 N N . TYR A 1 83 ? 6.102 1.744 9.602 1 96.81 83 TYR A N 1
ATOM 678 C CA . TYR A 1 83 ? 4.742 1.964 9.117 1 96.81 83 TYR A CA 1
ATOM 679 C C . TYR A 1 83 ? 4.18 0.698 8.484 1 96.81 83 TYR A C 1
ATOM 681 O O . TYR A 1 83 ? 3.084 0.255 8.844 1 96.81 83 TYR A O 1
ATOM 689 N N . PHE A 1 84 ? 4.902 0.067 7.637 1 97.12 84 PHE A N 1
ATOM 690 C CA . PHE A 1 84 ? 4.434 -1.124 6.941 1 97.12 84 PHE A CA 1
ATOM 691 C C . PHE A 1 84 ? 4.441 -2.334 7.867 1 97.12 84 PHE A C 1
ATOM 693 O O . PHE A 1 84 ? 3.59 -3.217 7.754 1 97.12 84 PHE A O 1
ATOM 700 N N . ALA A 1 85 ? 5.453 -2.371 8.75 1 97.31 85 ALA A N 1
ATOM 701 C CA . ALA A 1 85 ? 5.469 -3.455 9.727 1 97.31 85 ALA A CA 1
ATOM 702 C C . ALA A 1 85 ? 4.191 -3.455 10.562 1 97.31 85 ALA A C 1
ATOM 704 O O . ALA A 1 85 ? 3.602 -4.512 10.805 1 97.31 85 ALA A O 1
ATOM 705 N N . LYS A 1 86 ? 3.756 -2.301 10.945 1 96.69 86 LYS A N 1
ATOM 706 C CA . LYS A 1 86 ? 2.516 -2.166 11.703 1 96.69 86 LYS A CA 1
ATOM 707 C C . LYS A 1 86 ? 1.312 -2.6 10.867 1 96.69 86 LYS A C 1
ATOM 709 O O . LYS A 1 86 ? 0.385 -3.227 11.391 1 96.69 86 LYS A O 1
ATOM 714 N N . GLN A 1 87 ? 1.32 -2.238 9.656 1 95.62 87 GLN A N 1
ATOM 715 C CA . GLN A 1 87 ? 0.233 -2.633 8.773 1 95.62 87 GLN A CA 1
ATOM 716 C C . GLN A 1 87 ? 0.171 -4.152 8.617 1 95.62 87 GLN A C 1
ATOM 718 O O . GLN A 1 87 ? -0.914 -4.738 8.633 1 95.62 87 GLN A O 1
ATOM 723 N N . LEU A 1 88 ? 1.344 -4.793 8.469 1 96.62 88 LEU A N 1
ATOM 724 C CA . LEU A 1 88 ? 1.409 -6.246 8.359 1 96.62 88 LEU A CA 1
ATOM 725 C C . LEU A 1 88 ? 0.866 -6.906 9.625 1 96.62 88 LEU A C 1
ATOM 727 O O . LEU A 1 88 ? 0.054 -7.832 9.547 1 96.62 88 LEU A O 1
ATOM 731 N N . TYR A 1 89 ? 1.275 -6.391 10.719 1 96.5 89 TYR A N 1
ATOM 732 C CA . TYR A 1 89 ? 0.814 -6.93 11.992 1 96.5 89 TYR A CA 1
ATOM 733 C C . TYR A 1 89 ? -0.694 -6.762 12.141 1 96.5 89 TYR A C 1
ATOM 735 O O . TYR A 1 89 ? -1.396 -7.711 12.5 1 96.5 89 TYR A O 1
ATOM 743 N N . ALA A 1 90 ? -1.14 -5.551 11.82 1 94.62 90 ALA A N 1
ATOM 744 C CA . ALA A 1 90 ? -2.564 -5.258 11.945 1 94.62 90 ALA A CA 1
ATOM 745 C C . ALA A 1 90 ? -3.396 -6.164 11.047 1 94.62 90 ALA A C 1
ATOM 747 O O . ALA A 1 90 ? -4.523 -6.531 11.391 1 94.62 90 ALA A O 1
ATOM 748 N N . ALA A 1 91 ? -2.85 -6.523 9.875 1 94.5 91 ALA A N 1
ATOM 749 C CA . ALA A 1 91 ? -3.555 -7.379 8.922 1 94.5 91 ALA A CA 1
ATOM 750 C C . ALA A 1 91 ? -3.646 -8.812 9.438 1 94.5 91 ALA A C 1
ATOM 752 O O . ALA A 1 91 ? -4.516 -9.578 9.008 1 94.5 91 ALA A O 1
ATOM 753 N N . MET A 1 92 ? -2.818 -9.18 10.391 1 94.88 92 MET A N 1
ATOM 754 C CA . MET A 1 92 ? -2.734 -10.57 10.82 1 94.88 92 MET A CA 1
ATOM 755 C C . MET A 1 92 ? -3.197 -10.734 12.266 1 94.88 92 MET A C 1
ATOM 757 O O . MET A 1 92 ? -3.473 -11.844 12.711 1 94.88 92 MET A O 1
ATOM 761 N N . GLU A 1 93 ? -3.309 -9.539 12.836 1 90 93 GLU A N 1
ATOM 762 C CA . GLU A 1 93 ? -3.678 -9.594 14.242 1 90 93 GLU A CA 1
ATOM 763 C C . GLU A 1 93 ? -5.184 -9.758 14.414 1 90 93 GLU A C 1
ATOM 765 O O . GLU A 1 93 ? -5.965 -9.281 13.594 1 90 93 GLU A O 1
ATOM 770 N N . GLY A 1 94 ? -5.664 -10.57 15.469 1 83.31 94 GLY A N 1
ATOM 771 C CA . GLY A 1 94 ? -7.078 -10.727 15.766 1 83.31 94 GLY A CA 1
ATOM 772 C C . GLY A 1 94 ? -7.637 -12.07 15.336 1 83.31 94 GLY A C 1
ATOM 773 O O . GLY A 1 94 ? -6.883 -13.023 15.141 1 83.31 94 GLY A O 1
ATOM 774 N N . LEU A 1 95 ? -9.039 -12.078 15.07 1 76.62 95 LEU A N 1
ATOM 775 C CA . LEU A 1 95 ? -9.711 -13.352 14.852 1 76.62 95 LEU A CA 1
ATOM 776 C C . LEU A 1 95 ? -9.633 -13.758 13.383 1 76.62 95 LEU A C 1
ATOM 778 O O . LEU A 1 95 ? -9.727 -14.945 13.055 1 76.62 95 LEU A O 1
ATOM 782 N N . GLY A 1 96 ? -9.086 -12.867 12.531 1 84.56 96 GLY A N 1
ATOM 783 C CA . GLY A 1 96 ? -8.984 -13.164 11.109 1 84.56 96 GLY A CA 1
ATOM 784 C C . GLY A 1 96 ? -7.984 -12.273 10.391 1 84.56 96 GLY A C 1
ATOM 785 O O . GLY A 1 96 ? -7.766 -11.133 10.781 1 84.56 96 GLY A O 1
ATOM 786 N N . THR A 1 97 ? -7.414 -12.953 9.398 1 91.06 97 THR A N 1
ATOM 787 C CA . THR A 1 97 ? -6.473 -12.203 8.57 1 91.06 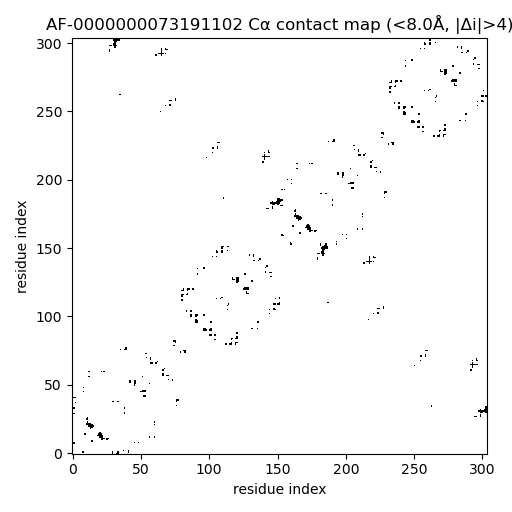97 THR A CA 1
ATOM 788 C C . THR A 1 97 ? -7.211 -11.359 7.531 1 91.06 97 THR A C 1
ATOM 790 O O . THR A 1 97 ? -8.148 -11.836 6.887 1 91.06 97 THR A O 1
ATOM 793 N N . ARG A 1 98 ? -6.871 -10.18 7.52 1 92.56 98 ARG A N 1
ATOM 794 C CA . ARG A 1 98 ? -7.324 -9.352 6.406 1 92.56 98 ARG A CA 1
ATOM 795 C C . ARG A 1 98 ? -6.461 -9.578 5.168 1 92.56 98 ARG A C 1
ATOM 797 O O . ARG A 1 98 ? -5.531 -8.812 4.906 1 92.56 98 ARG A O 1
ATOM 804 N N . ASP A 1 99 ? -6.887 -10.453 4.348 1 93.38 99 ASP A N 1
ATOM 805 C CA . ASP A 1 99 ? -6.062 -11 3.273 1 93.38 99 ASP A CA 1
ATOM 806 C C . ASP A 1 99 ? -5.746 -9.93 2.229 1 93.38 99 ASP A C 1
ATOM 808 O O . ASP A 1 99 ? -4.617 -9.836 1.749 1 93.38 99 ASP A O 1
ATOM 812 N N . LYS A 1 100 ? -6.723 -9.133 1.911 1 91.25 100 LYS A N 1
ATOM 813 C CA . LYS A 1 100 ? -6.504 -8.109 0.891 1 91.25 100 LYS A CA 1
ATOM 814 C C . LYS A 1 100 ? -5.43 -7.117 1.33 1 91.25 100 LYS A C 1
ATOM 816 O O . LYS A 1 100 ? -4.57 -6.73 0.536 1 91.25 100 LYS A O 1
ATOM 821 N N . ASP A 1 101 ? -5.434 -6.73 2.59 1 93.31 101 ASP A N 1
ATOM 822 C CA . ASP A 1 101 ? -4.438 -5.812 3.131 1 93.31 101 ASP A CA 1
ATOM 823 C C . ASP A 1 101 ? -3.053 -6.453 3.148 1 93.31 101 ASP A C 1
ATOM 825 O O . ASP A 1 101 ? -2.064 -5.812 2.779 1 93.31 101 ASP A O 1
ATOM 829 N N . LEU A 1 102 ? -3.082 -7.691 3.611 1 95.94 102 LEU A N 1
ATOM 830 C CA . LEU A 1 102 ? -1.826 -8.422 3.707 1 95.94 102 LEU A CA 1
ATOM 831 C C . LEU A 1 102 ? -1.185 -8.586 2.334 1 95.94 102 LEU A C 1
ATOM 833 O O . LEU A 1 102 ? -0.011 -8.25 2.148 1 95.94 102 LEU A O 1
ATOM 837 N N . ILE A 1 103 ? -1.938 -8.977 1.384 1 95.88 103 ILE A N 1
ATOM 838 C CA . ILE A 1 103 ? -1.474 -9.195 0.018 1 95.88 103 ILE A CA 1
ATOM 839 C C . ILE A 1 103 ? -0.986 -7.875 -0.576 1 95.88 103 ILE A C 1
ATOM 841 O O . ILE A 1 103 ? 0.084 -7.82 -1.186 1 95.88 103 ILE A O 1
ATOM 845 N N . ARG A 1 104 ? -1.706 -6.828 -0.304 1 94.25 104 ARG A N 1
ATOM 8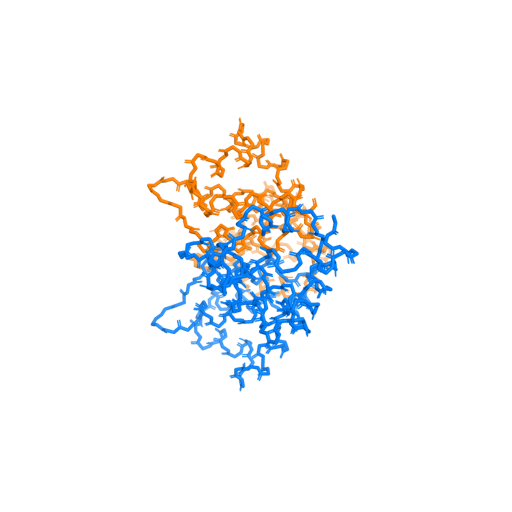46 C CA . ARG A 1 104 ? -1.369 -5.527 -0.872 1 94.25 104 ARG A CA 1
ATOM 847 C C . ARG A 1 104 ? -0.01 -5.047 -0.371 1 94.25 104 ARG A C 1
ATOM 849 O O . ARG A 1 104 ? 0.822 -4.594 -1.159 1 94.25 104 ARG A O 1
ATOM 856 N N . VAL A 1 105 ? 0.215 -5.18 0.904 1 95.75 105 VAL A N 1
ATOM 857 C CA . VAL A 1 105 ? 1.477 -4.707 1.467 1 95.75 105 VAL A CA 1
ATOM 858 C C . VAL A 1 105 ? 2.627 -5.566 0.945 1 95.75 105 VAL A C 1
ATOM 860 O O . VAL A 1 105 ? 3.637 -5.043 0.472 1 95.75 105 VAL A O 1
ATOM 863 N N . ILE A 1 106 ? 2.486 -6.828 0.9 1 95.88 106 ILE A N 1
ATOM 864 C CA . ILE A 1 106 ? 3.551 -7.75 0.517 1 95.88 106 ILE A CA 1
ATOM 865 C C . ILE A 1 106 ? 3.9 -7.547 -0.956 1 95.88 106 ILE A C 1
ATOM 867 O O . ILE A 1 106 ? 5.078 -7.438 -1.311 1 95.88 106 ILE A O 1
ATOM 871 N N . ILE A 1 107 ? 2.924 -7.41 -1.747 1 93.81 107 ILE A N 1
ATOM 872 C CA . ILE A 1 107 ? 3.152 -7.301 -3.184 1 93.81 107 ILE A CA 1
ATOM 873 C C . ILE A 1 107 ? 3.734 -5.93 -3.514 1 93.81 107 ILE A C 1
ATOM 875 O O . ILE A 1 107 ? 4.715 -5.824 -4.254 1 93.81 107 ILE A O 1
ATOM 879 N N . SER A 1 108 ? 3.223 -4.922 -2.938 1 93.56 108 SER A N 1
ATOM 880 C CA . SER A 1 108 ? 3.6 -3.562 -3.305 1 93.56 108 SER A CA 1
ATOM 881 C C . SER A 1 108 ? 4.996 -3.221 -2.803 1 93.56 108 SER A C 1
ATOM 883 O O . SER A 1 108 ? 5.664 -2.34 -3.352 1 93.56 108 SER A O 1
ATOM 885 N N . ARG A 1 109 ? 5.492 -3.971 -1.815 1 94.31 109 ARG A N 1
ATOM 886 C CA . ARG A 1 109 ? 6.789 -3.645 -1.23 1 94.31 109 ARG A CA 1
ATOM 887 C C . ARG A 1 109 ? 7.836 -4.695 -1.593 1 94.31 109 ARG A C 1
ATOM 889 O O . ARG A 1 109 ? 9.023 -4.516 -1.321 1 94.31 109 ARG A O 1
ATOM 896 N N . SER A 1 110 ? 7.422 -5.73 -2.246 1 91.06 110 SER A N 1
ATOM 897 C CA . SER A 1 110 ? 8.266 -6.891 -2.5 1 91.06 110 SER A CA 1
ATOM 898 C C . SER A 1 110 ? 9.57 -6.488 -3.189 1 91.06 110 SER A C 1
ATOM 900 O O . SER A 1 110 ? 10.641 -6.969 -2.824 1 91.06 110 SER A O 1
ATOM 902 N N . GLU A 1 111 ? 9.57 -5.535 -4.098 1 84.88 111 GLU A N 1
ATOM 903 C CA . GLU A 1 111 ? 10.781 -5.172 -4.828 1 84.88 111 GLU A CA 1
ATOM 904 C C . GLU A 1 111 ? 11.305 -3.811 -4.375 1 84.88 111 GLU A C 1
ATOM 906 O O . GLU A 1 111 ? 12.109 -3.188 -5.07 1 84.88 111 GLU A O 1
ATOM 911 N N . ILE A 1 112 ? 10.805 -3.367 -3.406 1 90.12 112 ILE A N 1
ATOM 912 C CA . ILE A 1 112 ? 11.219 -2.047 -2.947 1 90.12 112 ILE A CA 1
ATOM 913 C C . ILE A 1 112 ? 11.961 -2.174 -1.62 1 90.12 112 ILE A C 1
ATOM 915 O O . ILE A 1 112 ? 13.195 -2.088 -1.579 1 90.12 112 ILE A O 1
ATOM 919 N N . ASP A 1 113 ? 11.297 -2.605 -0.59 1 93.44 113 ASP A N 1
ATOM 920 C CA . ASP A 1 113 ? 11.961 -2.602 0.712 1 93.44 113 ASP A CA 1
ATOM 921 C C . ASP A 1 113 ? 11.336 -3.635 1.646 1 93.44 113 ASP A C 1
ATOM 923 O O . ASP A 1 113 ? 11.336 -3.455 2.867 1 93.44 113 ASP A O 1
ATOM 927 N N . LEU A 1 114 ? 10.766 -4.676 1.118 1 94.38 114 LEU A N 1
ATOM 928 C CA . LEU A 1 114 ? 10.109 -5.684 1.946 1 94.38 114 LEU A CA 1
ATOM 929 C C . LEU A 1 114 ? 11.109 -6.336 2.898 1 94.38 114 LEU A C 1
ATOM 931 O O . LEU A 1 114 ? 10.758 -6.676 4.031 1 94.38 114 LEU A O 1
ATOM 935 N N . ALA A 1 115 ? 12.352 -6.492 2.424 1 92.56 115 ALA A N 1
ATOM 936 C CA . ALA A 1 115 ? 13.383 -7.078 3.281 1 92.56 115 ALA A CA 1
ATOM 937 C C . ALA A 1 115 ? 13.617 -6.223 4.523 1 92.56 115 ALA A C 1
ATOM 939 O O . ALA A 1 115 ? 13.695 -6.742 5.637 1 92.56 115 ALA A O 1
ATOM 940 N N . ALA A 1 116 ? 13.688 -4.898 4.297 1 95.5 116 ALA A N 1
ATOM 941 C CA . ALA A 1 116 ? 13.867 -3.977 5.414 1 95.5 116 ALA A CA 1
ATOM 942 C C . ALA A 1 116 ? 12.641 -3.969 6.324 1 95.5 116 ALA A C 1
ATOM 944 O O . ALA A 1 116 ? 12.766 -3.877 7.547 1 95.5 116 ALA A O 1
ATOM 945 N N . ILE A 1 117 ? 11.461 -4.07 5.715 1 96.94 117 ILE A N 1
ATOM 946 C CA . ILE A 1 117 ? 10.219 -4.121 6.477 1 96.94 117 ILE A CA 1
ATOM 947 C C . ILE A 1 117 ? 10.18 -5.395 7.32 1 96.94 117 ILE A C 1
ATOM 949 O O . ILE A 1 117 ? 9.781 -5.363 8.484 1 96.94 117 ILE A O 1
ATOM 953 N N . HIS A 1 118 ? 10.633 -6.477 6.719 1 95 118 HIS A N 1
ATOM 954 C CA . HIS A 1 118 ? 10.719 -7.754 7.418 1 95 118 HIS A CA 1
ATOM 955 C C . HIS A 1 118 ? 11.594 -7.645 8.664 1 95 118 HIS A C 1
ATOM 957 O O . HIS A 1 118 ? 11.203 -8.102 9.742 1 95 118 HIS A O 1
ATOM 963 N N . GLU A 1 119 ? 12.711 -7.074 8.516 1 95.5 119 GLU A N 1
ATOM 964 C CA . GLU A 1 119 ? 13.633 -6.902 9.633 1 95.5 119 GLU A CA 1
ATOM 965 C C . GLU A 1 119 ? 13.008 -6.055 10.734 1 95.5 119 GLU A C 1
ATOM 967 O O . GLU A 1 119 ? 13.117 -6.387 11.922 1 95.5 119 GLU A O 1
ATOM 972 N N . GLU A 1 120 ? 12.398 -4.965 10.305 1 97.31 120 GLU A N 1
ATOM 973 C CA . GLU A 1 120 ? 11.742 -4.098 11.281 1 97.31 120 GLU A CA 1
ATOM 974 C C . GLU A 1 120 ? 10.602 -4.824 11.984 1 97.31 120 GLU A C 1
ATOM 976 O O . GLU A 1 120 ? 10.414 -4.66 13.195 1 97.31 120 GLU A O 1
ATOM 981 N N . PHE A 1 121 ? 9.883 -5.598 11.281 1 97.38 121 PHE A N 1
ATOM 982 C CA . PHE A 1 121 ? 8.789 -6.395 11.828 1 97.38 121 PHE A CA 1
ATOM 983 C C . PHE A 1 121 ? 9.297 -7.348 12.898 1 97.38 121 PHE A C 1
ATOM 985 O O . PHE A 1 121 ? 8.711 -7.457 13.977 1 97.38 121 PHE A O 1
ATOM 992 N N . ASP A 1 122 ? 10.367 -7.988 12.586 1 95.94 122 ASP A N 1
ATOM 993 C CA . ASP A 1 122 ? 10.984 -8.938 13.508 1 95.94 122 ASP A CA 1
ATOM 994 C C . ASP A 1 122 ? 11.375 -8.25 14.812 1 95.94 122 ASP A C 1
ATOM 996 O O . ASP A 1 122 ? 11.156 -8.797 15.898 1 95.94 122 ASP A O 1
ATOM 1000 N N . LYS A 1 123 ? 11.938 -7.113 14.672 1 96.25 123 LYS A N 1
ATOM 1001 C CA . LYS A 1 123 ? 12.367 -6.352 15.844 1 96.25 123 LYS A CA 1
ATOM 1002 C C . LYS A 1 123 ? 11.172 -5.934 16.688 1 96.25 123 LYS A C 1
ATOM 1004 O O . LYS A 1 123 ? 11.227 -5.992 17.922 1 96.25 123 LYS A O 1
ATOM 1009 N N . MET A 1 124 ? 10.141 -5.613 16.109 1 97 124 MET A N 1
ATOM 1010 C CA . MET A 1 124 ? 9 -5.02 16.797 1 97 124 MET A CA 1
ATOM 1011 C C . MET A 1 124 ? 8.156 -6.094 17.469 1 97 124 MET A C 1
ATOM 1013 O O . MET A 1 124 ? 7.602 -5.863 18.547 1 97 124 MET A O 1
ATOM 1017 N N . TYR A 1 125 ? 8.023 -7.199 16.812 1 95.75 125 TYR A N 1
ATOM 1018 C CA . TYR A 1 125 ? 7.012 -8.133 17.297 1 95.75 125 TYR A CA 1
ATOM 1019 C C . TYR A 1 125 ? 7.641 -9.453 17.734 1 95.75 125 TYR A C 1
ATOM 1021 O O . TYR A 1 125 ? 6.938 -10.422 18 1 95.75 125 TYR A O 1
ATOM 1029 N N . LYS A 1 126 ? 8.906 -9.586 17.812 1 92.06 126 LYS A N 1
ATOM 1030 C CA . LYS A 1 126 ? 9.711 -10.648 18.406 1 92.06 126 LYS A CA 1
ATOM 1031 C C . LYS A 1 126 ? 9.445 -11.984 17.719 1 92.06 126 LYS A C 1
ATOM 1033 O O . LYS A 1 126 ? 9.758 -13.047 18.266 1 92.06 126 LYS A O 1
ATOM 1038 N N . LYS A 1 127 ? 8.758 -12.016 16.703 1 93.44 127 LYS A N 1
ATOM 1039 C CA . LYS A 1 127 ? 8.516 -13.156 15.82 1 93.44 127 LYS A CA 1
ATOM 1040 C C . LYS A 1 127 ? 8.68 -12.766 14.352 1 93.44 127 LYS A C 1
ATOM 1042 O O . LYS A 1 127 ? 8.156 -11.742 13.922 1 93.44 127 LYS A O 1
ATOM 1047 N N . PRO A 1 128 ? 9.461 -13.547 13.648 1 94.94 128 PRO A N 1
ATOM 1048 C CA . PRO A 1 128 ? 9.688 -13.211 12.234 1 94.94 128 PRO A CA 1
ATOM 1049 C C . PRO A 1 128 ? 8.391 -13.18 11.43 1 94.94 128 PRO A C 1
ATOM 1051 O O . PRO A 1 128 ? 7.477 -13.969 11.688 1 94.94 128 PRO A O 1
ATOM 1054 N N . LEU A 1 129 ? 8.367 -12.32 10.445 1 95.25 129 LEU A N 1
ATOM 1055 C CA . LEU A 1 129 ? 7.207 -12.18 9.578 1 95.25 129 LEU A CA 1
ATOM 1056 C C . LEU A 1 129 ? 6.824 -13.523 8.961 1 95.25 129 LEU A C 1
ATOM 1058 O O . LEU A 1 129 ? 5.645 -13.883 8.922 1 95.25 129 LEU A O 1
ATOM 1062 N N . ILE A 1 130 ? 7.859 -14.32 8.547 1 94.94 130 ILE A N 1
ATOM 1063 C CA . ILE A 1 130 ? 7.621 -15.609 7.906 1 94.94 130 ILE A CA 1
ATOM 1064 C C . ILE A 1 130 ? 6.898 -16.547 8.875 1 94.94 130 ILE A C 1
ATOM 1066 O O . ILE A 1 130 ? 6.008 -17.297 8.477 1 94.94 130 ILE A O 1
ATOM 1070 N N . ASP A 1 131 ? 7.211 -16.516 10.062 1 95.62 131 ASP A N 1
ATOM 1071 C CA . ASP A 1 131 ? 6.574 -17.344 11.078 1 95.62 131 ASP A CA 1
ATOM 1072 C C . ASP A 1 131 ? 5.133 -16.906 11.328 1 95.62 131 ASP A C 1
ATOM 1074 O O . ASP A 1 131 ? 4.254 -17.734 11.562 1 95.62 131 ASP A O 1
ATOM 1078 N N . TRP A 1 132 ? 4.91 -15.609 11.375 1 94.69 132 TRP A N 1
ATOM 1079 C CA . TRP A 1 132 ? 3.545 -15.094 11.477 1 94.69 132 TRP A CA 1
ATOM 1080 C C . TRP A 1 132 ? 2.695 -15.578 10.305 1 94.69 132 TRP A C 1
ATOM 1082 O O . TRP A 1 132 ? 1.57 -16.047 10.5 1 94.69 132 TRP A O 1
ATOM 1092 N N . LEU A 1 133 ? 3.252 -15.492 9.109 1 95.31 133 LEU A N 1
ATOM 1093 C CA . LEU A 1 133 ? 2.533 -15.945 7.926 1 95.31 133 LEU A CA 1
ATOM 1094 C C . LEU A 1 133 ? 2.201 -17.438 8.031 1 95.31 133 LEU A C 1
ATOM 1096 O O . LEU A 1 133 ? 1.091 -17.844 7.691 1 95.31 133 LEU A O 1
ATOM 1100 N N . LYS A 1 134 ? 3.115 -18.219 8.539 1 95 134 LYS A N 1
ATOM 1101 C CA . LYS A 1 134 ? 2.928 -19.672 8.695 1 95 134 LYS A CA 1
ATOM 1102 C C . LYS A 1 134 ? 1.835 -19.969 9.711 1 95 134 LYS A C 1
ATOM 1104 O O . LYS A 1 134 ? 1.122 -20.969 9.586 1 95 134 LYS A O 1
ATOM 1109 N N . SER A 1 135 ? 1.696 -19.141 10.68 1 93.88 135 SER A N 1
ATOM 1110 C CA . SER A 1 135 ? 0.747 -19.375 11.766 1 93.88 135 SER A CA 1
ATOM 1111 C C . SER A 1 135 ? -0.64 -18.844 11.406 1 93.88 135 SER A C 1
ATOM 1113 O O . SER A 1 135 ? -1.65 -19.453 11.773 1 93.88 135 SER A O 1
ATOM 1115 N N . GLU A 1 136 ? -0.705 -17.719 10.672 1 93.5 136 GLU A N 1
ATOM 1116 C CA . GLU A 1 136 ? -1.967 -17.016 10.453 1 93.5 136 GLU A CA 1
ATOM 1117 C C . GLU A 1 136 ? -2.584 -17.391 9.109 1 93.5 136 GLU A C 1
ATOM 1119 O O . GLU A 1 136 ? -3.77 -17.141 8.875 1 93.5 136 GLU A O 1
ATOM 1124 N N . CYS A 1 137 ? -1.803 -17.891 8.227 1 94.25 137 CYS A N 1
ATOM 1125 C CA . CYS A 1 137 ? -2.27 -18.312 6.91 1 94.25 137 CYS A CA 1
ATOM 1126 C C . CYS A 1 137 ? -2.055 -19.812 6.711 1 94.25 137 CYS A C 1
ATOM 1128 O O . CYS A 1 137 ? -1.225 -20.422 7.391 1 94.25 137 CYS A O 1
ATOM 1130 N N . SER A 1 138 ? -2.869 -20.344 5.758 1 93 138 SER A N 1
ATOM 1131 C CA . SER A 1 138 ? -2.783 -21.797 5.605 1 93 138 SER A CA 1
ATOM 1132 C C . SER A 1 138 ? -2.789 -22.203 4.137 1 93 138 SER A C 1
ATOM 1134 O O . SER A 1 138 ? -3.17 -21.406 3.271 1 93 138 SER A O 1
ATOM 1136 N N . GLY A 1 139 ? -2.117 -23.391 3.93 1 93.75 139 GLY A N 1
ATOM 1137 C CA . GLY A 1 139 ? -2.225 -24.031 2.629 1 93.75 139 GLY A CA 1
ATOM 1138 C C . GLY A 1 139 ? -1.544 -23.25 1.521 1 93.75 139 GLY A C 1
ATOM 1139 O O . GLY A 1 139 ? -0.441 -22.734 1.707 1 93.75 139 GLY A O 1
ATOM 1140 N N . ALA A 1 140 ? -2.172 -23.312 0.398 1 93.38 140 ALA A N 1
ATOM 1141 C CA . ALA A 1 140 ? -1.603 -22.719 -0.803 1 93.38 140 ALA A CA 1
ATOM 1142 C C . ALA A 1 140 ? -1.479 -21.203 -0.648 1 93.38 140 ALA A C 1
ATOM 1144 O O . ALA A 1 140 ? -0.562 -20.594 -1.2 1 93.38 140 ALA A O 1
ATOM 1145 N N . TYR A 1 141 ? -2.377 -20.656 0.155 1 95 141 TYR A N 1
ATOM 1146 C CA . TYR A 1 141 ? -2.326 -19.219 0.403 1 95 141 TYR A CA 1
ATOM 1147 C C . TYR A 1 141 ? -1.064 -18.844 1.169 1 95 141 TYR A C 1
ATOM 1149 O O . TYR A 1 141 ? -0.346 -17.922 0.777 1 95 141 TYR A O 1
ATOM 1157 N N . ARG A 1 142 ? -0.823 -19.578 2.152 1 96.12 142 ARG A N 1
ATOM 1158 C CA . ARG A 1 142 ? 0.401 -19.375 2.922 1 96.12 142 ARG A CA 1
ATOM 1159 C C . ARG A 1 142 ? 1.634 -19.516 2.035 1 96.12 142 ARG A C 1
ATOM 1161 O O . ARG A 1 142 ? 2.518 -18.656 2.057 1 96.12 142 ARG A O 1
ATOM 1168 N N . ASP A 1 143 ? 1.665 -20.531 1.259 1 95.31 143 ASP A N 1
ATOM 1169 C CA . ASP A 1 143 ? 2.807 -20.797 0.39 1 95.31 143 ASP A CA 1
ATOM 1170 C C . ASP A 1 143 ? 2.988 -19.688 -0.638 1 95.31 143 ASP A C 1
ATOM 1172 O O . ASP A 1 143 ? 4.117 -19.312 -0.979 1 95.31 143 ASP A O 1
ATOM 1176 N N . ALA A 1 144 ? 1.876 -19.172 -1.106 1 94.81 144 ALA A N 1
ATOM 1177 C CA . ALA A 1 144 ? 1.926 -18.078 -2.059 1 94.81 144 ALA A CA 1
ATOM 1178 C C . ALA A 1 144 ? 2.574 -16.844 -1.436 1 94.81 144 ALA A C 1
ATOM 1180 O O . ALA A 1 144 ? 3.506 -16.266 -2.006 1 94.81 144 ALA A O 1
ATOM 1181 N N . LEU A 1 145 ? 2.133 -16.484 -0.263 1 95.44 145 LEU A N 1
ATOM 1182 C CA . LEU A 1 145 ? 2.65 -15.297 0.408 1 95.44 145 LEU A CA 1
ATOM 1183 C C . LEU A 1 145 ? 4.133 -15.461 0.733 1 95.44 145 LEU A C 1
ATOM 1185 O O . LEU A 1 145 ? 4.922 -14.539 0.516 1 95.44 145 LEU A O 1
ATOM 1189 N N . ILE A 1 146 ? 4.473 -16.578 1.156 1 94.44 146 ILE A N 1
ATOM 1190 C CA . ILE A 1 146 ? 5.859 -16.844 1.52 1 94.44 146 ILE A CA 1
ATOM 1191 C C . ILE A 1 146 ? 6.738 -16.812 0.27 1 94.44 146 ILE A C 1
ATOM 1193 O O . ILE A 1 146 ? 7.855 -16.281 0.305 1 94.44 146 ILE A O 1
ATOM 1197 N N . SER A 1 147 ? 6.266 -17.344 -0.783 1 92.56 147 SER A N 1
ATOM 1198 C CA . SER A 1 147 ? 7.035 -17.312 -2.021 1 92.56 147 SER A CA 1
ATOM 1199 C C . SER A 1 147 ? 7.289 -15.883 -2.482 1 92.56 147 SER A C 1
ATOM 1201 O O . SER A 1 147 ? 8.375 -15.57 -2.973 1 92.56 147 SER A O 1
ATOM 1203 N N . ILE A 1 148 ? 6.34 -15.055 -2.32 1 90.62 148 ILE A N 1
ATOM 1204 C CA . ILE A 1 148 ? 6.449 -13.664 -2.746 1 90.62 148 ILE A CA 1
ATOM 1205 C C . ILE A 1 148 ? 7.422 -12.922 -1.829 1 90.62 148 ILE A C 1
ATOM 1207 O O . ILE A 1 148 ? 8.258 -12.141 -2.299 1 90.62 148 ILE A O 1
ATOM 1211 N N . VAL A 1 149 ? 7.332 -13.18 -0.559 1 91.5 149 VAL A N 1
ATOM 1212 C CA . VAL A 1 149 ? 8.219 -12.555 0.417 1 91.5 149 VAL A CA 1
ATOM 1213 C C . VAL A 1 149 ? 9.656 -12.984 0.157 1 91.5 149 VAL A C 1
ATOM 1215 O O . VAL A 1 149 ? 10.578 -12.172 0.273 1 91.5 149 VAL A O 1
ATOM 1218 N N . ASN A 1 150 ? 9.844 -14.172 -0.336 1 86.31 150 ASN A N 1
ATOM 1219 C CA . ASN A 1 150 ? 11.172 -14.727 -0.55 1 86.31 150 ASN A CA 1
ATOM 1220 C C . ASN A 1 150 ? 11.742 -14.312 -1.905 1 86.31 150 ASN A C 1
ATOM 1222 O O . ASN A 1 150 ? 12.953 -14.344 -2.109 1 86.31 150 ASN A O 1
ATOM 1226 N N . GLY A 1 151 ? 10.953 -14.164 -2.969 1 75.5 151 GLY A N 1
ATOM 1227 C CA . GLY A 1 151 ? 11.398 -13.82 -4.309 1 75.5 151 GLY A CA 1
ATOM 1228 C C . GLY A 1 151 ? 12.094 -12.477 -4.383 1 75.5 151 GLY A C 1
ATOM 1229 O O . GLY A 1 151 ? 12.648 -12.109 -5.422 1 75.5 151 GLY A O 1
ATOM 1230 N N . ASN A 1 152 ? 12.086 -11.648 -3.297 1 63.5 152 ASN A N 1
ATOM 1231 C CA . ASN A 1 152 ? 12.75 -10.344 -3.305 1 63.5 152 ASN A CA 1
ATOM 1232 C C . ASN A 1 152 ? 14.086 -10.398 -2.568 1 63.5 152 ASN A C 1
ATOM 1234 O O . ASN A 1 152 ? 14.273 -11.203 -1.656 1 63.5 152 ASN A O 1
ATOM 1238 N N . MET B 1 1 ? 15.523 -22.016 -11.289 1 37.78 1 MET B N 1
ATOM 1239 C CA . MET B 1 1 ? 15.352 -20.75 -11.992 1 37.78 1 MET B CA 1
ATOM 1240 C C . MET B 1 1 ? 14.648 -20.969 -13.328 1 37.78 1 MET B C 1
ATOM 1242 O O . MET B 1 1 ? 15.008 -21.875 -14.086 1 37.78 1 MET B O 1
ATOM 1246 N N . ILE B 1 2 ? 13.383 -20.609 -13.43 1 49.75 2 ILE B N 1
ATOM 1247 C CA . ILE B 1 2 ? 12.758 -21.031 -14.68 1 49.75 2 ILE B CA 1
ATOM 1248 C C . ILE B 1 2 ? 13.68 -20.734 -15.852 1 49.75 2 ILE B C 1
ATOM 1250 O O . ILE B 1 2 ? 13.93 -19.562 -16.172 1 49.75 2 ILE B O 1
ATOM 1254 N N . ASN B 1 3 ? 14.766 -21.266 -15.914 1 45.41 3 ASN B N 1
ATOM 1255 C CA . ASN B 1 3 ? 15.5 -21.234 -17.172 1 45.41 3 ASN B CA 1
ATOM 1256 C C . ASN B 1 3 ? 14.555 -21.312 -18.375 1 45.41 3 ASN B C 1
ATOM 1258 O O . ASN B 1 3 ? 13.438 -21.797 -18.25 1 45.41 3 ASN B O 1
ATOM 1262 N N . ASP B 1 4 ? 14.852 -20.516 -19.359 1 45.81 4 ASP B N 1
ATOM 1263 C CA . ASP B 1 4 ? 14.234 -20.438 -20.672 1 45.81 4 ASP B CA 1
ATOM 1264 C C . ASP B 1 4 ? 13.656 -21.781 -21.094 1 45.81 4 ASP B C 1
ATOM 1266 O O . ASP B 1 4 ? 13.297 -21.969 -22.266 1 45.81 4 ASP B O 1
ATOM 1270 N N . ASN B 1 5 ? 13.898 -22.75 -20.219 1 48.31 5 ASN B N 1
ATOM 1271 C CA . ASN B 1 5 ? 13.625 -24 -20.922 1 48.31 5 ASN B CA 1
ATOM 1272 C C . ASN B 1 5 ? 12.148 -24.359 -20.875 1 48.31 5 ASN B C 1
ATOM 1274 O O . ASN B 1 5 ? 11.492 -24.203 -19.844 1 48.31 5 ASN B O 1
ATOM 1278 N N . PHE B 1 6 ? 11.516 -24.438 -22.031 1 52.19 6 PHE B N 1
ATOM 1279 C CA . PHE B 1 6 ? 10.203 -24.891 -22.484 1 52.19 6 PHE B CA 1
ATOM 1280 C C . PHE B 1 6 ? 9.648 -25.953 -21.547 1 52.19 6 PHE B C 1
ATOM 1282 O O . PHE B 1 6 ? 8.453 -25.984 -21.281 1 52.19 6 PHE B O 1
ATOM 1289 N N . GLN B 1 7 ? 10.547 -26.75 -21.188 1 54.53 7 GLN B N 1
ATOM 1290 C CA . GLN B 1 7 ? 10.133 -27.938 -20.438 1 54.53 7 GLN B CA 1
ATOM 1291 C C . GLN B 1 7 ? 9.547 -27.562 -19.078 1 54.53 7 GLN B C 1
ATOM 1293 O O . GLN B 1 7 ? 8.578 -28.172 -18.625 1 54.53 7 GLN B O 1
ATOM 1298 N N . ASP B 1 8 ? 9.977 -26.469 -18.641 1 64.31 8 ASP B N 1
ATOM 1299 C CA . ASP B 1 8 ? 9.508 -26.062 -17.328 1 64.31 8 ASP B CA 1
ATOM 1300 C C . ASP B 1 8 ? 8.156 -25.359 -17.406 1 64.31 8 ASP B C 1
ATOM 1302 O O . ASP B 1 8 ? 7.297 -25.547 -16.547 1 64.31 8 ASP B O 1
ATOM 1306 N N . VAL B 1 9 ? 7.941 -24.844 -18.562 1 68.62 9 VAL B N 1
ATOM 1307 C CA . VAL B 1 9 ? 6.66 -24.172 -18.734 1 68.62 9 VAL B CA 1
ATOM 1308 C C . VAL B 1 9 ? 5.535 -25.188 -18.828 1 68.62 9 VAL B C 1
ATOM 1310 O O . VAL B 1 9 ? 4.445 -24.984 -18.297 1 68.62 9 VAL B O 1
ATOM 1313 N N . LYS B 1 10 ? 5.848 -26.312 -19.469 1 70.5 10 LYS B N 1
ATOM 1314 C CA . LYS B 1 10 ? 4.844 -27.359 -19.594 1 70.5 10 LYS B CA 1
ATOM 1315 C C . LYS B 1 10 ? 4.5 -27.969 -18.25 1 70.5 10 LYS B C 1
ATOM 1317 O O . LYS B 1 10 ? 3.354 -28.359 -18 1 70.5 10 LYS B O 1
ATOM 1322 N N . LYS B 1 11 ? 5.477 -28 -17.469 1 77.06 11 LYS B N 1
ATOM 1323 C CA . LYS B 1 11 ? 5.25 -28.547 -16.125 1 77.06 11 LYS B CA 1
ATOM 1324 C C . LYS B 1 11 ? 4.367 -27.609 -15.305 1 77.06 11 LYS B C 1
ATOM 1326 O O . LYS B 1 11 ? 3.668 -28.062 -14.391 1 77.06 11 LYS B O 1
ATOM 1331 N N . LEU B 1 12 ? 4.332 -26.375 -15.648 1 78.88 12 LEU B N 1
ATOM 1332 C CA . LEU B 1 12 ? 3.498 -25.406 -14.953 1 78.88 12 LEU B CA 1
ATOM 1333 C C . LEU B 1 12 ? 2.018 -25.703 -15.18 1 78.88 12 LEU B C 1
ATOM 1335 O O . LEU B 1 12 ? 1.216 -25.625 -14.242 1 78.88 12 LEU B O 1
ATOM 1339 N N . PHE B 1 13 ? 1.684 -26.156 -16.281 1 75.06 13 PHE B N 1
ATOM 1340 C CA . PHE B 1 13 ? 0.254 -26.234 -16.562 1 75.06 13 PHE B CA 1
ATOM 1341 C C . PHE B 1 13 ? -0.202 -27.672 -16.688 1 75.06 13 PHE B C 1
ATOM 1343 O O . PHE B 1 13 ? -1.401 -27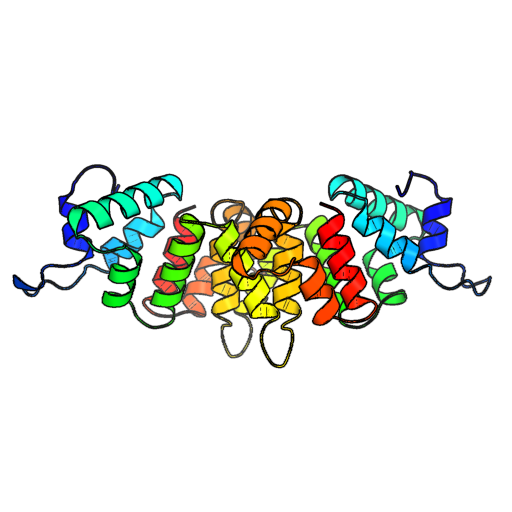.953 -16.781 1 75.06 13 PHE B O 1
ATOM 1350 N N . GLY B 1 14 ? 0.701 -28.453 -16.422 1 73.25 14 GLY B N 1
ATOM 1351 C CA . GLY B 1 14 ? 0.312 -29.859 -16.531 1 73.25 14 GLY B CA 1
ATOM 1352 C C . GLY B 1 14 ? -0.032 -30.266 -17.953 1 73.25 14 GLY B C 1
ATOM 1353 O O . GLY B 1 14 ? 0.16 -29.5 -18.891 1 73.25 14 GLY B O 1
ATOM 1354 N N . ASN B 1 15 ? -0.224 -31.562 -18.203 1 67.94 15 ASN B N 1
ATOM 1355 C CA . ASN B 1 15 ? -0.622 -32.188 -19.453 1 67.94 15 ASN B CA 1
ATOM 1356 C C . ASN B 1 15 ? -1.951 -32.906 -19.328 1 67.94 15 ASN B C 1
ATOM 1358 O O . ASN B 1 15 ? -2.012 -34 -18.75 1 67.94 15 ASN B O 1
ATOM 1362 N N . LYS B 1 16 ? -3.02 -32.125 -19.734 1 64.69 16 LYS B N 1
ATOM 1363 C CA . LYS B 1 16 ? -4.352 -32.719 -19.609 1 64.69 16 LYS B CA 1
ATOM 1364 C C . LYS B 1 16 ? -4.434 -34.031 -20.344 1 64.69 16 LYS B C 1
ATOM 1366 O O . LYS B 1 16 ? -5.004 -35 -19.828 1 64.69 16 LYS B O 1
ATOM 1371 N N . ALA B 1 17 ? -3.879 -34.094 -21.547 1 65.31 17 ALA B N 1
ATOM 1372 C CA . ALA B 1 17 ? -3.932 -35.312 -22.359 1 65.31 17 ALA B CA 1
ATOM 1373 C C . ALA B 1 17 ? -3.266 -36.469 -21.641 1 65.31 17 ALA B C 1
ATOM 1375 O O . ALA B 1 17 ? -3.721 -37.625 -21.75 1 65.31 17 ALA B O 1
ATOM 1376 N N . LEU B 1 18 ? -2.281 -36.188 -20.75 1 73.62 18 LEU B N 1
ATOM 1377 C CA . LEU B 1 18 ? -1.534 -37.219 -20.031 1 73.62 18 LEU B CA 1
ATOM 1378 C C . LEU B 1 18 ? -1.997 -37.312 -18.594 1 73.62 18 LEU B C 1
ATOM 1380 O O . LEU B 1 18 ? -1.396 -38.031 -17.797 1 73.62 18 LEU B O 1
ATOM 1384 N N . LYS B 1 19 ? -3.094 -36.594 -18.25 1 78.62 19 LYS B N 1
ATOM 1385 C CA . LYS B 1 19 ? -3.68 -36.562 -16.906 1 78.62 19 LYS B CA 1
ATOM 1386 C C . LYS B 1 19 ? -2.662 -36.094 -15.867 1 78.62 19 LYS B C 1
ATOM 1388 O O . LYS B 1 19 ? -2.613 -36.656 -14.758 1 78.62 19 LYS B O 1
ATOM 1393 N N . GLU B 1 20 ? -1.691 -35.344 -16.312 1 80.75 20 GLU B N 1
ATOM 1394 C CA . GLU B 1 20 ? -0.706 -34.75 -15.406 1 80.75 20 GLU B CA 1
ATOM 1395 C C . GLU B 1 20 ? -1.207 -33.438 -14.797 1 80.75 20 GLU B C 1
ATOM 1397 O O . GLU B 1 20 ? -1.677 -32.562 -15.516 1 80.75 20 GLU B O 1
ATOM 1402 N N . LYS B 1 21 ? -1.359 -33.469 -13.453 1 83.19 21 LYS B N 1
ATOM 1403 C CA . LYS B 1 21 ? -1.816 -32.281 -12.75 1 83.19 21 LYS B CA 1
ATOM 1404 C C . LYS B 1 21 ? -0.75 -31.188 -12.758 1 83.19 21 LYS B C 1
ATOM 1406 O O . LYS B 1 21 ? 0.446 -31.484 -12.805 1 83.19 21 LYS B O 1
ATOM 1411 N N . PRO B 1 22 ? -1.231 -29.906 -12.742 1 85.81 22 PRO B N 1
ATOM 1412 C CA . PRO B 1 22 ? -0.241 -28.828 -12.648 1 85.81 22 PRO B CA 1
ATOM 1413 C C . PRO B 1 22 ? 0.637 -28.953 -11.406 1 85.81 22 PRO B C 1
ATOM 1415 O O . PRO B 1 22 ? 0.163 -29.359 -10.344 1 85.81 22 PRO B O 1
ATOM 1418 N N . ASP B 1 23 ? 1.875 -28.656 -11.539 1 87 23 ASP B N 1
ATOM 1419 C CA . ASP B 1 23 ? 2.84 -28.703 -10.445 1 87 23 ASP B CA 1
ATOM 1420 C C . ASP B 1 23 ? 2.836 -27.406 -9.641 1 87 23 ASP B C 1
ATOM 1422 O O . ASP B 1 23 ? 3.535 -26.453 -9.992 1 87 23 ASP B O 1
ATOM 1426 N N . LYS B 1 24 ? 2.1 -27.422 -8.562 1 88.56 24 LYS B N 1
ATOM 1427 C CA . LYS B 1 24 ? 1.966 -26.219 -7.734 1 88.56 24 LYS B CA 1
ATOM 1428 C C . LYS B 1 24 ? 3.309 -25.812 -7.133 1 88.56 24 LYS B C 1
ATOM 1430 O O . LYS B 1 24 ? 3.58 -24.625 -6.957 1 88.56 24 LYS B O 1
ATOM 1435 N N . ASP B 1 25 ? 4.094 -26.766 -6.895 1 88.56 25 ASP B N 1
ATOM 1436 C CA . ASP B 1 25 ? 5.41 -26.469 -6.336 1 88.56 25 ASP B CA 1
ATOM 1437 C C . ASP B 1 25 ? 6.277 -25.703 -7.332 1 88.56 25 ASP B C 1
ATOM 1439 O O . ASP B 1 25 ? 7.078 -24.859 -6.945 1 88.56 25 ASP B O 1
ATOM 1443 N N . LEU B 1 26 ? 6.113 -26.094 -8.492 1 86.94 26 LEU B N 1
ATOM 1444 C CA . LEU B 1 26 ? 6.863 -25.406 -9.531 1 86.94 26 LEU B CA 1
ATOM 1445 C C . LEU B 1 26 ? 6.434 -23.938 -9.617 1 86.94 26 LEU B C 1
ATOM 1447 O O . LEU B 1 26 ? 7.266 -23.062 -9.836 1 86.94 26 LEU B 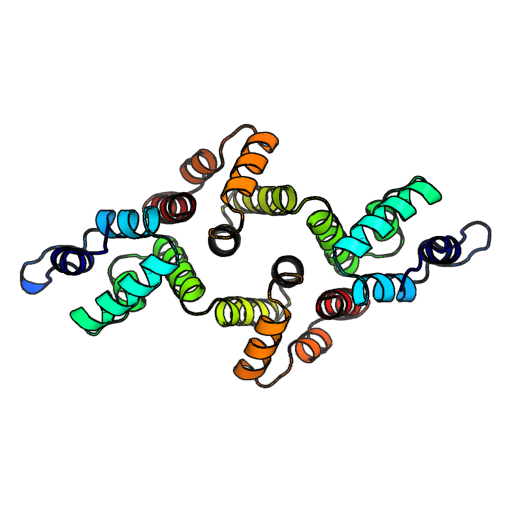O 1
ATOM 1451 N N . TRP B 1 27 ? 5.145 -23.672 -9.477 1 89.56 27 TRP B N 1
ATOM 1452 C CA . TRP B 1 27 ? 4.633 -22.312 -9.445 1 89.56 27 TRP B CA 1
ATOM 1453 C C . TRP B 1 27 ? 5.23 -21.531 -8.273 1 89.56 27 TRP B C 1
ATOM 1455 O O . TRP B 1 27 ? 5.777 -20.438 -8.461 1 89.56 27 TRP B O 1
ATOM 1465 N N . VAL B 1 28 ? 5.156 -22.125 -7.172 1 89.56 28 VAL B N 1
ATOM 1466 C CA . VAL B 1 28 ? 5.656 -21.484 -5.953 1 89.56 28 VAL B CA 1
ATOM 1467 C C . VAL B 1 28 ? 7.152 -21.203 -6.094 1 89.56 28 VAL B C 1
ATOM 1469 O O . VAL B 1 28 ? 7.621 -20.125 -5.742 1 89.56 28 VAL B O 1
ATOM 1472 N N . ASN B 1 29 ? 7.867 -22.141 -6.664 1 88.25 29 ASN B N 1
ATOM 1473 C CA . ASN B 1 29 ? 9.305 -21.984 -6.859 1 88.25 29 ASN B CA 1
ATOM 1474 C C . ASN B 1 29 ? 9.617 -20.844 -7.836 1 88.25 29 ASN B C 1
ATOM 1476 O O . ASN B 1 29 ? 10.578 -20.094 -7.645 1 88.25 29 ASN B O 1
ATOM 1480 N N . MET B 1 30 ? 8.859 -20.75 -8.812 1 87.69 30 MET B N 1
ATOM 1481 C CA . MET B 1 30 ? 9.039 -19.688 -9.797 1 87.69 30 MET B C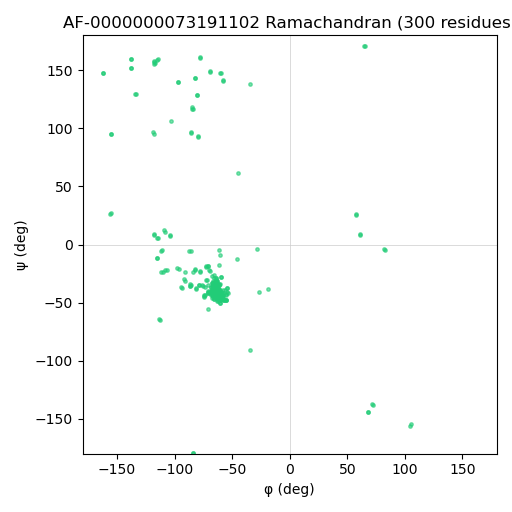A 1
ATOM 1482 C C . MET B 1 30 ? 8.891 -18.312 -9.148 1 87.69 30 MET B C 1
ATOM 1484 O O . MET B 1 30 ? 9.766 -17.453 -9.297 1 87.69 30 MET B O 1
ATOM 1488 N N . PHE B 1 31 ? 7.898 -18.156 -8.32 1 87.94 31 PHE B N 1
ATOM 1489 C CA . PHE B 1 31 ? 7.613 -16.859 -7.719 1 87.94 31 PHE B CA 1
ATOM 1490 C C . PHE B 1 31 ? 8.578 -16.578 -6.57 1 87.94 31 PHE B C 1
ATOM 1492 O O . PHE B 1 31 ? 8.82 -15.422 -6.227 1 87.94 31 PHE B O 1
ATOM 1499 N N . SER B 1 32 ? 9.141 -17.625 -6.016 1 88.31 32 SER B N 1
ATOM 1500 C CA . SER B 1 32 ? 10.047 -17.453 -4.891 1 88.31 32 SER B CA 1
ATOM 1501 C C . SER B 1 32 ? 11.453 -17.094 -5.367 1 88.31 32 SER B C 1
ATOM 1503 O O . SER B 1 32 ? 12.227 -16.469 -4.637 1 88.31 32 SER B O 1
ATOM 1505 N N . ARG B 1 33 ? 11.789 -17.406 -6.574 1 85.75 33 ARG B N 1
ATOM 1506 C CA . ARG B 1 33 ? 13.172 -17.312 -7.016 1 85.75 33 ARG B CA 1
ATOM 1507 C C . ARG B 1 33 ? 13.352 -16.172 -8.023 1 85.75 33 ARG B C 1
ATOM 1509 O O . ARG B 1 33 ? 14.461 -15.68 -8.219 1 85.75 33 ARG B O 1
ATOM 1516 N N . ALA B 1 34 ? 12.328 -15.844 -8.625 1 84.12 34 ALA B N 1
ATOM 1517 C CA . ALA B 1 34 ? 12.43 -14.875 -9.711 1 84.12 34 ALA B CA 1
ATOM 1518 C C . ALA B 1 34 ? 12.094 -13.469 -9.227 1 84.12 34 ALA B C 1
ATOM 1520 O O . ALA B 1 34 ? 11.188 -13.289 -8.406 1 84.12 34 ALA B O 1
ATOM 1521 N N . ASN B 1 35 ? 12.922 -12.547 -9.773 1 85.5 35 ASN B N 1
ATOM 1522 C CA . ASN B 1 35 ? 12.562 -11.148 -9.547 1 85.5 35 ASN B CA 1
ATOM 1523 C C . ASN B 1 35 ? 11.539 -10.664 -10.57 1 85.5 35 ASN B C 1
ATOM 1525 O O . ASN B 1 35 ? 11.117 -11.422 -11.445 1 85.5 35 ASN B O 1
ATOM 1529 N N . PHE B 1 36 ? 11.172 -9.414 -10.438 1 86.75 36 PHE B N 1
ATOM 1530 C CA . PHE B 1 36 ? 10.078 -8.914 -11.258 1 86.75 36 PHE B CA 1
ATOM 1531 C C . PHE B 1 36 ? 10.477 -8.891 -12.734 1 86.75 36 PHE B C 1
ATOM 1533 O O . PHE B 1 36 ? 9.664 -9.188 -13.609 1 86.75 36 PHE B O 1
ATOM 1540 N N . ARG B 1 37 ? 11.711 -8.594 -12.945 1 87.81 37 ARG B N 1
ATOM 1541 C CA . ARG B 1 37 ? 12.188 -8.57 -14.32 1 87.81 37 ARG B CA 1
ATOM 1542 C C . ARG B 1 37 ? 12.148 -9.961 -14.945 1 87.81 37 ARG B C 1
ATOM 1544 O O . ARG B 1 37 ? 11.695 -10.125 -16.078 1 87.81 37 ARG B O 1
ATOM 1551 N N . GLN B 1 38 ? 12.562 -10.906 -14.219 1 87.06 38 GLN B N 1
ATOM 1552 C CA . GLN B 1 38 ? 12.555 -12.297 -14.664 1 87.06 38 GLN B CA 1
ATOM 1553 C C . GLN B 1 38 ? 11.125 -12.805 -14.852 1 87.06 38 GLN B C 1
ATOM 1555 O O . GLN B 1 38 ? 10.828 -13.492 -15.828 1 87.06 38 GLN B O 1
ATOM 1560 N N . LEU B 1 39 ? 10.266 -12.422 -13.914 1 90.94 39 LEU B N 1
ATOM 1561 C CA . LEU B 1 39 ? 8.875 -12.875 -13.969 1 90.94 39 LEU B CA 1
ATOM 1562 C C . LEU B 1 39 ? 8.18 -12.312 -15.203 1 90.94 39 LEU B C 1
ATOM 1564 O O . LEU B 1 39 ? 7.383 -13.008 -15.844 1 90.94 39 LEU B O 1
ATOM 1568 N N . ARG B 1 40 ? 8.539 -11.133 -15.555 1 91.06 40 ARG B N 1
ATOM 1569 C CA . ARG B 1 40 ? 7.953 -10.547 -16.766 1 91.06 40 ARG B CA 1
ATOM 1570 C C . ARG B 1 40 ? 8.305 -11.375 -18 1 91.06 40 ARG B C 1
ATOM 1572 O O . ARG B 1 40 ? 7.469 -11.586 -18.875 1 91.06 40 ARG B O 1
ATOM 1579 N N . HIS B 1 41 ? 9.5 -11.812 -18.016 1 88.25 41 HIS B N 1
ATOM 1580 C CA . HIS B 1 41 ? 9.953 -12.656 -19.125 1 88.25 41 HIS B CA 1
ATOM 1581 C C . HIS B 1 41 ? 9.242 -14 -19.125 1 88.25 41 HIS B C 1
ATOM 1583 O O . HIS B 1 41 ? 8.812 -14.484 -20.172 1 88.25 41 HIS B O 1
ATOM 1589 N N . VAL B 1 42 ? 9.086 -14.547 -17.984 1 86.19 42 VAL B N 1
ATOM 1590 C CA . VAL B 1 42 ? 8.422 -15.836 -17.828 1 86.19 42 VAL B CA 1
ATOM 1591 C C . VAL B 1 42 ? 6.965 -15.719 -18.281 1 86.19 42 VAL B C 1
ATOM 1593 O O . VAL B 1 42 ? 6.438 -16.625 -18.938 1 86.19 42 VAL B O 1
ATOM 1596 N N . PHE B 1 43 ? 6.363 -14.594 -17.922 1 89.94 43 PHE B N 1
ATOM 1597 C CA . PHE B 1 43 ? 4.973 -14.383 -18.312 1 89.94 43 PHE B CA 1
ATOM 1598 C C . PHE B 1 43 ? 4.824 -14.359 -19.828 1 89.94 43 PHE B C 1
ATOM 1600 O O . PHE B 1 43 ? 3.916 -14.984 -20.375 1 89.94 43 PHE B O 1
ATOM 1607 N N . SER B 1 44 ? 5.711 -13.688 -20.406 1 89.06 44 SER B N 1
ATOM 1608 C CA . SER B 1 44 ? 5.684 -13.586 -21.859 1 89.06 44 SER B CA 1
ATOM 1609 C C . SER B 1 44 ? 5.941 -14.938 -22.516 1 89.06 44 SER B C 1
ATOM 1611 O O . SER B 1 44 ? 5.27 -15.305 -23.484 1 89.06 44 SER B O 1
ATOM 1613 N N . GLU B 1 45 ? 6.867 -15.719 -22.016 1 84.69 45 GLU B N 1
ATOM 1614 C CA . GLU B 1 45 ? 7.176 -17.047 -22.531 1 84.69 45 GLU B CA 1
ATOM 1615 C C . GLU B 1 45 ? 6 -18 -22.344 1 84.69 45 GLU B C 1
ATOM 1617 O O . GLU B 1 45 ? 5.688 -18.797 -23.219 1 84.69 45 GLU B O 1
ATOM 1622 N N . TYR B 1 46 ? 5.461 -17.859 -21.188 1 85.62 46 TYR B N 1
ATOM 1623 C CA . TYR B 1 46 ? 4.293 -18.688 -20.906 1 85.62 46 TYR B CA 1
ATOM 1624 C C . TYR B 1 46 ? 3.195 -18.469 -21.938 1 85.62 46 TYR B C 1
ATOM 1626 O O . TYR B 1 46 ? 2.646 -19.422 -22.484 1 85.62 46 TYR B O 1
ATOM 1634 N N . THR B 1 47 ? 2.924 -17.297 -22.203 1 88.38 47 THR B N 1
ATOM 1635 C CA . THR B 1 47 ? 1.877 -16.938 -23.156 1 88.38 47 THR B CA 1
ATOM 1636 C C . THR B 1 47 ? 2.242 -17.406 -24.562 1 88.38 47 THR B C 1
ATOM 1638 O O . THR B 1 47 ? 1.396 -17.938 -25.281 1 88.38 47 THR B O 1
ATOM 1641 N N . SER B 1 48 ? 3.443 -17.219 -24.891 1 87.44 48 SER B N 1
ATOM 1642 C CA . SER B 1 48 ? 3.916 -17.609 -26.219 1 87.44 48 SER B CA 1
ATOM 1643 C C . SER B 1 48 ? 3.82 -19.109 -26.422 1 87.44 48 SER B C 1
ATOM 1645 O O . SER B 1 48 ? 3.492 -19.578 -27.516 1 87.44 48 SER B O 1
ATOM 1647 N N . HIS B 1 49 ? 3.998 -19.922 -25.391 1 83.44 49 HIS B N 1
ATOM 1648 C CA . HIS B 1 49 ? 4.07 -21.375 -25.516 1 83.44 49 HIS B CA 1
ATOM 1649 C C . HIS B 1 49 ? 2.697 -22.016 -25.359 1 83.44 49 HIS B C 1
ATOM 1651 O O . HIS B 1 49 ? 2.418 -23.062 -25.938 1 83.44 49 HIS B O 1
ATOM 1657 N N . THR B 1 50 ? 1.866 -21.391 -24.562 1 83.38 50 THR B N 1
ATOM 1658 C CA . THR B 1 50 ? 0.605 -22.047 -24.234 1 83.38 50 THR B CA 1
ATOM 1659 C C . THR B 1 50 ? -0.56 -21.375 -24.953 1 83.38 50 THR B C 1
ATOM 1661 O O . THR B 1 50 ? -1.639 -21.953 -25.078 1 83.38 50 THR B O 1
ATOM 1664 N N . GLY B 1 51 ? -0.356 -20.078 -25.375 1 86.88 51 GLY B N 1
ATOM 1665 C CA . GLY B 1 51 ? -1.431 -19.312 -25.984 1 86.88 51 GLY B CA 1
ATOM 1666 C C . GLY B 1 51 ? -2.365 -18.688 -24.969 1 86.88 51 GLY B C 1
ATOM 1667 O O . GLY B 1 51 ? -3.293 -17.953 -25.344 1 86.88 51 GLY B O 1
ATOM 1668 N N . GLU B 1 52 ? -2.088 -19.016 -23.719 1 90.62 52 GLU B N 1
ATOM 1669 C CA . GLU B 1 52 ? -2.885 -18.422 -22.656 1 90.62 52 GLU B CA 1
ATOM 1670 C C . GLU B 1 52 ? -2.031 -17.516 -21.766 1 90.62 52 GLU B C 1
ATOM 1672 O O . GLU B 1 52 ? -0.811 -17.672 -21.719 1 90.62 52 GLU B O 1
ATOM 1677 N N . THR B 1 53 ? -2.689 -16.594 -21.047 1 93.25 53 THR B N 1
ATOM 1678 C CA . THR B 1 53 ? -1.942 -15.711 -20.156 1 93.25 53 THR B CA 1
ATOM 1679 C C . THR B 1 53 ? -1.571 -16.438 -18.859 1 93.25 53 THR B C 1
ATOM 1681 O O . THR B 1 53 ? -2.201 -17.438 -18.5 1 93.25 53 THR B O 1
ATOM 1684 N N . ILE B 1 54 ? -0.633 -15.914 -18.203 1 92 54 ILE B N 1
ATOM 1685 C CA . ILE B 1 54 ? -0.237 -16.469 -16.906 1 92 54 ILE B CA 1
ATOM 1686 C C . ILE B 1 54 ? -1.399 -16.375 -15.922 1 92 54 ILE B C 1
ATOM 1688 O O . ILE B 1 54 ? -1.571 -17.25 -15.07 1 92 54 ILE B O 1
ATOM 1692 N N . SER B 1 55 ? -2.166 -15.328 -16.031 1 95.31 55 SER B N 1
ATOM 1693 C CA . SER B 1 55 ? -3.344 -15.164 -15.195 1 95.31 55 SER B CA 1
ATOM 1694 C C . SER B 1 55 ? -4.332 -16.312 -15.391 1 95.31 55 SER B C 1
ATOM 1696 O O . SER B 1 55 ? -4.875 -16.844 -14.414 1 95.31 55 SER B O 1
ATOM 1698 N N . ASP B 1 56 ? -4.582 -16.656 -16.609 1 94.12 56 ASP B N 1
ATOM 1699 C CA . ASP B 1 56 ? -5.457 -17.781 -16.891 1 94.12 56 ASP B CA 1
ATOM 1700 C C . ASP B 1 56 ? -4.922 -19.078 -16.266 1 94.12 56 ASP B C 1
ATOM 1702 O O . ASP B 1 56 ? -5.691 -19.875 -15.727 1 94.12 56 ASP B O 1
ATOM 1706 N N . GLY B 1 57 ? -3.604 -19.281 -16.438 1 91.38 57 GLY B N 1
ATOM 1707 C CA . GLY B 1 57 ? -2.963 -20.438 -15.812 1 91.38 57 GLY B CA 1
ATOM 1708 C C . GLY B 1 57 ? -3.129 -20.469 -14.305 1 91.38 57 GLY B C 1
ATOM 1709 O O . GLY B 1 57 ? -3.42 -21.516 -13.734 1 91.38 57 GLY B O 1
ATOM 1710 N N . ILE B 1 58 ? -3.049 -19.328 -13.672 1 94.19 58 ILE B N 1
ATOM 1711 C CA . ILE B 1 58 ? -3.186 -19.234 -12.227 1 94.19 58 ILE B CA 1
ATOM 1712 C C . ILE B 1 58 ? -4.613 -19.578 -11.812 1 94.19 58 ILE B C 1
ATOM 1714 O O . ILE B 1 58 ? -4.824 -20.328 -10.852 1 94.19 58 ILE B O 1
ATOM 1718 N N . LYS B 1 59 ? -5.543 -19.156 -12.555 1 94.88 59 LYS B N 1
ATOM 1719 C CA . LYS B 1 59 ? -6.949 -19.406 -12.242 1 94.88 59 LYS B CA 1
ATOM 1720 C C . LYS B 1 59 ? -7.277 -20.891 -12.367 1 94.88 59 LYS B C 1
ATOM 1722 O O . LYS B 1 59 ? -8.18 -21.391 -11.688 1 94.88 59 LYS B O 1
ATOM 1727 N N . ARG B 1 60 ? -6.551 -21.594 -13.195 1 91.31 60 ARG B N 1
ATOM 1728 C CA . ARG B 1 60 ? -6.762 -23.031 -13.375 1 91.31 60 ARG B CA 1
ATOM 1729 C C . ARG B 1 60 ? -6.137 -23.828 -12.234 1 91.31 60 ARG B C 1
ATOM 1731 O O . ARG B 1 60 ? -6.68 -24.844 -11.82 1 91.31 60 ARG B O 1
ATOM 1738 N N . VAL B 1 61 ? -5.035 -23.344 -11.75 1 91.56 61 VAL B N 1
ATOM 1739 C CA . VAL B 1 61 ? -4.219 -24.125 -10.828 1 91.56 61 VAL B CA 1
ATOM 1740 C C . VAL B 1 61 ? -4.586 -23.781 -9.391 1 91.56 61 VAL B C 1
ATOM 1742 O O . VAL B 1 61 ? -4.562 -24.656 -8.516 1 91.56 61 VAL B O 1
ATOM 1745 N N . PHE B 1 62 ? -4.883 -22.547 -9.133 1 94.75 62 PHE B N 1
ATOM 1746 C CA . PHE B 1 62 ? -5.098 -22.094 -7.762 1 94.75 62 PHE B CA 1
ATOM 1747 C C . PHE B 1 62 ? -6.523 -21.578 -7.574 1 94.75 62 PHE B C 1
ATOM 1749 O O . PHE B 1 62 ? -7.188 -21.219 -8.547 1 94.75 62 PHE B O 1
ATOM 1756 N N . SER B 1 63 ? -6.922 -21.641 -6.324 1 93.94 63 SER B N 1
ATOM 1757 C CA . SER B 1 63 ? -8.227 -21.125 -5.941 1 93.94 63 SER B CA 1
ATOM 1758 C C . SER B 1 63 ? -8.156 -20.344 -4.633 1 93.94 63 SER B C 1
ATOM 1760 O O . SER B 1 63 ? -7.125 -20.375 -3.949 1 93.94 63 SER B O 1
ATOM 1762 N N . GLY B 1 64 ? -9.172 -19.484 -4.402 1 94.19 64 GLY B N 1
ATOM 1763 C CA . GLY B 1 64 ? -9.266 -18.797 -3.127 1 94.19 64 GLY B CA 1
ATOM 1764 C C . GLY B 1 64 ? -8.211 -17.719 -2.951 1 94.19 64 GLY B C 1
ATOM 1765 O O . GLY B 1 64 ? -7.914 -16.969 -3.887 1 94.19 64 GLY B O 1
ATOM 1766 N N . ASP B 1 65 ? -7.641 -17.641 -1.778 1 94.12 65 ASP B N 1
ATOM 1767 C CA . ASP B 1 65 ? -6.727 -16.562 -1.423 1 94.12 65 ASP B CA 1
ATOM 1768 C C . ASP B 1 65 ? -5.391 -16.719 -2.145 1 94.12 65 ASP B C 1
ATOM 1770 O O . ASP B 1 65 ? -4.742 -15.719 -2.479 1 94.12 65 ASP B O 1
ATOM 1774 N N . ALA B 1 66 ? -5.051 -17.953 -2.387 1 95.56 66 ALA B N 1
ATOM 1775 C CA . ALA B 1 66 ? -3.822 -18.172 -3.146 1 95.56 66 ALA B CA 1
ATOM 1776 C C . ALA B 1 66 ? -3.945 -17.609 -4.559 1 95.56 66 ALA B C 1
ATOM 1778 O O . ALA B 1 66 ? -3.033 -16.938 -5.043 1 95.56 66 ALA B O 1
ATOM 1779 N N . GLU B 1 67 ? -5.066 -17.891 -5.18 1 96.44 67 GLU B N 1
ATOM 1780 C CA . GLU B 1 67 ? -5.352 -17.328 -6.5 1 96.44 67 GLU B CA 1
ATOM 1781 C C . GLU B 1 67 ? -5.32 -15.812 -6.48 1 96.44 67 GLU B C 1
ATOM 1783 O O . GLU B 1 67 ? -4.68 -15.188 -7.324 1 96.44 67 GLU B O 1
ATOM 1788 N N . THR B 1 68 ? -5.898 -15.25 -5.469 1 96.25 68 THR B N 1
ATOM 1789 C CA . THR B 1 68 ? -5.969 -13.797 -5.332 1 96.25 68 THR B CA 1
ATOM 1790 C C . THR B 1 68 ? -4.57 -13.203 -5.188 1 96.25 68 THR B C 1
ATOM 1792 O O . THR B 1 68 ? -4.254 -12.195 -5.816 1 96.25 68 THR B O 1
ATOM 1795 N N . ALA B 1 69 ? -3.785 -13.82 -4.41 1 96.38 69 ALA B N 1
ATOM 1796 C CA . ALA B 1 69 ? -2.432 -13.336 -4.164 1 96.38 69 ALA B CA 1
ATOM 1797 C C . ALA B 1 69 ? -1.594 -13.367 -5.438 1 96.38 69 ALA B C 1
ATOM 1799 O O . ALA B 1 69 ? -0.944 -12.375 -5.785 1 96.38 69 ALA B O 1
ATOM 1800 N N . TYR B 1 70 ? -1.657 -14.469 -6.18 1 95.88 70 TYR B N 1
ATOM 1801 C CA . TYR B 1 70 ? -0.844 -14.594 -7.383 1 95.88 70 TYR B CA 1
ATOM 1802 C C . TYR B 1 70 ? -1.363 -13.68 -8.484 1 95.88 70 TYR B C 1
ATOM 1804 O O . TYR B 1 70 ? -0.578 -13.094 -9.242 1 95.88 70 TYR B O 1
ATOM 1812 N N . LEU B 1 71 ? -2.672 -13.617 -8.594 1 96.44 71 LEU B N 1
ATOM 1813 C CA . LEU B 1 71 ? -3.229 -12.734 -9.609 1 96.44 71 LEU B CA 1
ATOM 1814 C C . LEU B 1 71 ? -2.859 -11.281 -9.32 1 96.44 71 LEU B C 1
ATOM 1816 O O . LEU B 1 71 ? -2.566 -10.516 -10.25 1 96.44 71 LEU B O 1
ATOM 1820 N N . ALA B 1 72 ? -2.891 -10.891 -8.078 1 96 72 ALA B N 1
ATOM 1821 C CA . ALA B 1 72 ? -2.479 -9.539 -7.691 1 96 72 ALA B CA 1
ATOM 1822 C C . ALA B 1 72 ? -1.005 -9.305 -8.016 1 96 72 ALA B C 1
ATOM 1824 O O . ALA B 1 72 ? -0.636 -8.242 -8.516 1 96 72 ALA B O 1
ATOM 1825 N N . LEU B 1 73 ? -0.198 -10.281 -7.766 1 95.44 73 LEU B N 1
ATOM 1826 C CA . LEU B 1 73 ? 1.226 -10.195 -8.07 1 95.44 73 LEU B CA 1
ATOM 1827 C C . LEU B 1 73 ? 1.45 -10 -9.57 1 95.44 73 LEU B C 1
ATOM 1829 O O . LEU B 1 73 ? 2.24 -9.141 -9.977 1 95.44 73 LEU B O 1
ATOM 1833 N N . VAL B 1 74 ? 0.771 -10.797 -10.352 1 95.44 74 VAL B N 1
ATOM 1834 C CA . VAL B 1 74 ? 0.904 -10.719 -11.805 1 95.44 74 VAL B CA 1
ATOM 1835 C C . VAL B 1 74 ? 0.452 -9.344 -12.289 1 95.44 74 VAL B C 1
ATOM 1837 O O . VAL B 1 74 ? 1.137 -8.703 -13.094 1 95.44 74 VAL B O 1
ATOM 1840 N N . GLU B 1 75 ? -0.625 -8.906 -11.812 1 95.88 75 GLU B N 1
ATOM 1841 C CA . GLU B 1 75 ? -1.137 -7.598 -12.203 1 95.88 75 GLU B CA 1
ATOM 1842 C C . GLU B 1 75 ? -0.153 -6.492 -11.836 1 95.88 75 GLU B C 1
ATOM 1844 O O . GLU B 1 75 ? 0.083 -5.574 -12.633 1 95.88 75 GLU B O 1
ATOM 1849 N N . PHE B 1 76 ? 0.358 -6.613 -10.656 1 96.06 76 PHE B N 1
ATOM 1850 C CA . PHE B 1 76 ? 1.318 -5.625 -10.18 1 96.06 76 PHE B CA 1
ATOM 1851 C C . PHE B 1 76 ? 2.555 -5.598 -11.07 1 96.06 76 PHE B C 1
ATOM 1853 O O . PHE B 1 76 ? 3.029 -4.527 -11.453 1 96.06 76 PHE B O 1
ATOM 1860 N N . ILE B 1 77 ? 3.047 -6.746 -11.438 1 94.25 77 ILE B N 1
ATOM 1861 C CA . ILE B 1 77 ? 4.258 -6.867 -12.242 1 94.25 77 ILE B CA 1
ATOM 1862 C C . ILE B 1 77 ? 3.998 -6.344 -13.648 1 94.25 77 ILE B C 1
ATOM 1864 O O . ILE B 1 77 ? 4.859 -5.695 -14.25 1 94.25 77 ILE B O 1
ATOM 1868 N N . GLU B 1 78 ? 2.887 -6.574 -14.109 1 94.44 78 GLU B N 1
ATOM 1869 C CA . GLU B 1 78 ? 2.557 -6.184 -15.477 1 94.44 78 GLU B CA 1
ATOM 1870 C C . GLU B 1 78 ? 2.35 -4.676 -15.586 1 94.44 78 GLU B C 1
ATOM 1872 O O . GLU B 1 78 ? 2.777 -4.051 -16.562 1 94.44 78 GLU B O 1
ATOM 1877 N N . ASN B 1 79 ? 1.648 -4.141 -14.664 1 95.31 79 ASN B N 1
ATOM 1878 C CA . ASN B 1 79 ? 1.356 -2.711 -14.672 1 95.31 79 ASN B CA 1
ATOM 1879 C C . ASN B 1 79 ? 1.063 -2.189 -13.266 1 95.31 79 ASN B C 1
ATOM 1881 O O . ASN B 1 79 ? -0.091 -2.17 -12.836 1 95.31 79 ASN B O 1
ATOM 1885 N N . LYS B 1 80 ? 2.061 -1.676 -12.648 1 95.38 80 LYS B N 1
ATOM 1886 C CA . LYS B 1 80 ? 1.935 -1.248 -11.258 1 95.38 80 LYS B CA 1
ATOM 1887 C C . LYS B 1 80 ? 1.003 -0.046 -11.133 1 95.38 80 LYS B C 1
ATOM 1889 O O . LYS B 1 80 ? 0.239 0.058 -10.172 1 95.38 80 LYS B O 1
ATOM 1894 N N . GLU B 1 81 ? 1.099 0.932 -12.109 1 96.81 81 GLU B N 1
ATOM 1895 C CA . GLU B 1 81 ? 0.241 2.113 -12.078 1 96.81 81 GLU B CA 1
ATOM 1896 C C . GLU B 1 81 ? -1.233 1.727 -12.156 1 96.81 81 GLU B C 1
ATOM 1898 O O . GLU B 1 81 ? -2.059 2.248 -11.406 1 96.81 81 GLU B O 1
ATOM 1903 N N . ARG B 1 82 ? -1.475 0.829 -13.039 1 97.06 82 ARG B N 1
ATOM 1904 C CA . ARG B 1 82 ? -2.844 0.348 -13.195 1 97.06 82 ARG B CA 1
ATOM 1905 C C . ARG B 1 82 ? -3.316 -0.368 -11.938 1 97.06 82 ARG B C 1
ATOM 1907 O O . ARG B 1 82 ? -4.473 -0.222 -11.531 1 97.06 82 ARG B O 1
ATOM 1914 N N . TYR B 1 83 ? -2.469 -1.14 -11.344 1 96.81 83 TYR B N 1
ATOM 1915 C CA . TYR B 1 83 ? -2.777 -1.857 -10.109 1 96.81 83 TYR B CA 1
ATOM 1916 C C . TYR B 1 83 ? -3.238 -0.898 -9.023 1 96.81 83 TYR B C 1
ATOM 1918 O O . TYR B 1 83 ? -4.293 -1.099 -8.414 1 96.81 83 TYR B O 1
ATOM 1926 N N . PHE B 1 84 ? -2.545 0.168 -8.812 1 97.12 84 PHE B N 1
ATOM 1927 C CA . PHE B 1 84 ? -2.871 1.118 -7.754 1 97.12 84 PHE B CA 1
ATOM 1928 C C . PHE B 1 84 ? -4.07 1.974 -8.141 1 97.12 84 PHE B C 1
ATOM 1930 O O . PHE B 1 84 ? -4.867 2.361 -7.289 1 97.12 84 PHE B O 1
ATOM 1937 N N . ALA B 1 85 ? -4.145 2.281 -9.453 1 97.38 85 ALA B N 1
ATOM 1938 C CA . ALA B 1 85 ? -5.32 3.016 -9.906 1 97.38 85 ALA B CA 1
ATOM 1939 C C . ALA B 1 85 ? -6.602 2.25 -9.594 1 97.38 85 ALA B C 1
ATOM 1941 O O . ALA B 1 85 ? -7.586 2.834 -9.133 1 97.38 85 ALA B O 1
ATOM 1942 N N . LYS B 1 86 ? -6.574 0.98 -9.797 1 96.75 86 LYS B N 1
ATOM 1943 C CA . LYS B 1 86 ? -7.719 0.13 -9.484 1 96.75 86 LYS B CA 1
ATOM 1944 C C . LYS B 1 86 ? -8 0.119 -7.984 1 96.75 86 LYS B C 1
ATOM 1946 O O . LYS B 1 86 ? -9.164 0.118 -7.566 1 96.75 86 LYS B O 1
ATOM 1951 N N . GLN B 1 87 ? -6.988 0.064 -7.23 1 95.69 87 GLN B N 1
ATOM 1952 C CA . GLN B 1 87 ? -7.148 0.085 -5.777 1 95.69 87 GLN B CA 1
ATOM 1953 C C . GLN B 1 87 ? -7.785 1.394 -5.316 1 95.69 87 GLN B C 1
ATOM 1955 O O . GLN B 1 87 ? -8.664 1.392 -4.449 1 95.69 87 GLN B O 1
ATOM 1960 N N . LEU B 1 88 ? -7.336 2.525 -5.887 1 96.62 88 LEU B N 1
ATOM 1961 C CA . LEU B 1 88 ? -7.902 3.83 -5.559 1 96.62 88 LEU B CA 1
ATOM 1962 C C . LEU B 1 88 ? -9.383 3.879 -5.914 1 96.62 88 LEU B C 1
ATOM 1964 O O . LEU B 1 88 ? -10.211 4.312 -5.102 1 96.62 88 LEU B O 1
ATOM 1968 N N . TYR B 1 89 ? -9.68 3.4 -7.059 1 96.56 89 TYR B N 1
ATOM 1969 C CA . TYR B 1 89 ? -11.062 3.385 -7.5 1 96.56 89 TYR B CA 1
ATOM 1970 C C . TYR B 1 89 ? -11.922 2.512 -6.59 1 96.56 89 TYR B C 1
ATOM 1972 O O . TYR B 1 89 ? -12.992 2.926 -6.152 1 96.56 89 TYR B O 1
ATOM 1980 N N . ALA B 1 90 ? -11.375 1.324 -6.316 1 94.69 90 ALA B N 1
ATOM 1981 C CA . ALA B 1 90 ? -12.109 0.382 -5.477 1 94.69 90 ALA B CA 1
ATOM 1982 C C . ALA B 1 90 ? -12.359 0.964 -4.086 1 94.69 90 ALA B C 1
ATOM 1984 O O . ALA B 1 90 ? -13.383 0.683 -3.465 1 94.69 90 ALA B O 1
ATOM 1985 N N . ALA B 1 91 ? -11.406 1.772 -3.586 1 94.69 91 ALA B N 1
ATOM 1986 C CA . ALA B 1 91 ? -11.531 2.377 -2.264 1 94.69 91 ALA B CA 1
ATOM 1987 C C . ALA B 1 91 ? -12.609 3.459 -2.252 1 94.69 91 ALA B C 1
ATOM 1989 O O . ALA B 1 91 ? -13.141 3.803 -1.195 1 94.69 91 ALA B O 1
ATOM 1990 N N . MET B 1 92 ? -12.992 3.961 -3.408 1 95.06 92 MET B N 1
ATOM 1991 C CA . MET B 1 92 ? -13.891 5.109 -3.469 1 95.06 92 MET B CA 1
ATOM 1992 C C . MET B 1 92 ? -15.219 4.73 -4.113 1 95.06 92 MET B C 1
ATOM 1994 O O . MET B 1 92 ? -16.203 5.465 -4 1 95.06 92 MET B O 1
ATOM 1998 N N . GLU B 1 93 ? -15.117 3.539 -4.668 1 90.19 93 GLU B N 1
ATOM 1999 C CA . GLU B 1 93 ? -16.328 3.119 -5.375 1 90.19 93 GLU B CA 1
ATOM 2000 C C . GLU B 1 93 ? -17.359 2.529 -4.414 1 90.19 93 GLU B C 1
ATOM 2002 O O . GLU B 1 93 ? -16.984 1.921 -3.406 1 90.19 93 GLU B O 1
ATOM 2007 N N . GLY B 1 94 ? -18.734 2.779 -4.645 1 83.75 94 GLY B N 1
ATOM 2008 C CA . GLY B 1 94 ? -19.797 2.199 -3.834 1 83.75 94 GLY B CA 1
ATOM 2009 C C . GLY B 1 94 ? -20.406 3.188 -2.867 1 83.75 94 GLY B C 1
ATOM 2010 O O . GLY B 1 94 ? -20.312 4.402 -3.057 1 83.75 94 GLY B O 1
ATOM 2011 N N . LEU B 1 95 ? -21.031 2.623 -1.71 1 77.25 95 LEU B N 1
ATOM 2012 C CA . LEU B 1 95 ? -21.828 3.459 -0.815 1 77.25 95 LEU B CA 1
ATOM 2013 C C . LEU B 1 95 ? -20.938 4.145 0.218 1 77.25 95 LEU B C 1
ATOM 2015 O O . LEU B 1 95 ? -21.297 5.199 0.745 1 77.25 95 LEU B O 1
ATOM 2019 N N . GLY B 1 96 ? -19.641 3.816 0.237 1 85.31 96 GLY B N 1
ATOM 2020 C CA . GLY B 1 96 ? -18.734 4.41 1.202 1 85.31 96 GLY B CA 1
ATOM 2021 C C . GLY B 1 96 ? -17.266 4.254 0.818 1 85.31 96 GLY B C 1
ATOM 2022 O O . GLY B 1 96 ? -16.906 3.293 0.138 1 85.31 96 GLY B O 1
ATOM 2023 N N . THR B 1 97 ? -16.578 5.297 1.244 1 91.62 97 THR B N 1
ATOM 2024 C CA . THR B 1 97 ? -15.133 5.258 1.004 1 91.62 97 THR B CA 1
ATOM 2025 C C . THR B 1 97 ? -14.43 4.41 2.059 1 91.62 97 THR B C 1
ATOM 2027 O O . THR B 1 97 ? -14.727 4.523 3.252 1 91.62 97 THR B O 1
ATOM 2030 N N . ARG B 1 98 ? -13.688 3.541 1.597 1 92.69 98 ARG B N 1
ATOM 2031 C CA . ARG B 1 98 ? -12.781 2.852 2.508 1 92.69 98 ARG B CA 1
ATOM 2032 C C . ARG B 1 98 ? -11.547 3.703 2.805 1 92.69 98 ARG B C 1
ATOM 2034 O O . ARG B 1 98 ? -10.5 3.523 2.184 1 92.69 98 ARG B O 1
ATOM 2041 N N . ASP B 1 99 ? -11.609 4.445 3.838 1 93.62 99 ASP B N 1
ATOM 2042 C CA . ASP B 1 99 ? -10.664 5.52 4.113 1 93.62 99 ASP B CA 1
ATOM 2043 C C . ASP B 1 99 ? -9.266 4.961 4.398 1 93.62 99 ASP B C 1
ATOM 2045 O O . ASP B 1 99 ? -8.273 5.504 3.92 1 93.62 99 ASP B O 1
ATOM 2049 N N . LYS B 1 100 ? -9.211 3.879 5.133 1 91.5 100 LYS B N 1
ATOM 2050 C CA . LYS B 1 100 ? -7.91 3.312 5.469 1 91.5 100 LYS B CA 1
ATOM 2051 C C . LYS B 1 100 ? -7.168 2.861 4.215 1 91.5 100 LYS B C 1
ATOM 2053 O O . LYS B 1 100 ? -5.965 3.094 4.082 1 91.5 100 LYS B O 1
ATOM 2058 N N . ASP B 1 101 ? -7.863 2.281 3.27 1 93.31 101 ASP B N 1
ATOM 2059 C CA . ASP B 1 101 ? -7.266 1.839 2.014 1 93.31 101 ASP B CA 1
ATOM 2060 C C . ASP B 1 101 ? -6.812 3.029 1.172 1 93.31 101 ASP B C 1
ATOM 2062 O O . ASP B 1 101 ? -5.719 3.014 0.604 1 93.31 101 ASP B O 1
ATOM 2066 N N . LEU B 1 102 ? -7.73 3.977 1.124 1 95.94 102 LEU B N 1
ATOM 2067 C CA . LEU B 1 102 ? -7.449 5.172 0.336 1 95.94 102 LEU B CA 1
ATOM 2068 C C . LEU B 1 102 ? -6.215 5.891 0.865 1 95.94 102 LEU B C 1
ATOM 2070 O O . LEU B 1 102 ? -5.285 6.184 0.106 1 95.94 102 LEU B O 1
ATOM 2074 N N . ILE B 1 103 ? -6.148 6.086 2.125 1 95.88 103 ILE B N 1
ATOM 2075 C CA . ILE B 1 103 ? -5.043 6.77 2.783 1 95.88 103 ILE B CA 1
ATOM 2076 C C . ILE B 1 103 ? -3.752 5.98 2.578 1 95.88 103 ILE B C 1
ATOM 2078 O O . ILE B 1 103 ? -2.713 6.551 2.236 1 95.88 103 ILE B O 1
ATOM 2082 N N . ARG B 1 104 ? -3.848 4.68 2.678 1 94.31 104 ARG B N 1
ATOM 2083 C CA . ARG B 1 104 ? -2.666 3.832 2.566 1 94.31 104 ARG B CA 1
ATOM 2084 C C . ARG B 1 104 ? -2.047 3.936 1.177 1 94.31 104 ARG B C 1
ATOM 2086 O O . ARG B 1 104 ? -0.83 4.086 1.043 1 94.31 104 ARG B O 1
ATOM 2093 N N . VAL B 1 105 ? -2.879 3.898 0.173 1 95.69 105 VAL B N 1
ATOM 2094 C CA . VAL B 1 105 ? -2.359 3.957 -1.189 1 95.69 105 VAL B CA 1
ATOM 2095 C C . VAL B 1 105 ? -1.764 5.336 -1.456 1 95.69 105 VAL B C 1
ATOM 2097 O O . VAL B 1 105 ? -0.637 5.449 -1.947 1 95.69 105 VAL B O 1
ATOM 2100 N N . ILE B 1 106 ? -2.387 6.371 -1.062 1 95.94 106 ILE B N 1
ATOM 2101 C CA . ILE B 1 106 ? -1.961 7.738 -1.351 1 95.94 106 ILE B CA 1
ATOM 2102 C C . ILE B 1 106 ? -0.65 8.031 -0.625 1 95.94 106 ILE B C 1
ATOM 2104 O O . ILE B 1 106 ? 0.292 8.562 -1.222 1 95.94 106 ILE B O 1
ATOM 2108 N N . ILE B 1 107 ? -0.567 7.617 0.566 1 94 107 ILE B N 1
ATOM 2109 C CA . ILE B 1 107 ? 0.607 7.934 1.372 1 94 107 ILE B CA 1
ATOM 2110 C C . ILE B 1 107 ? 1.792 7.09 0.908 1 94 107 ILE B C 1
ATOM 2112 O O . ILE B 1 107 ? 2.891 7.609 0.704 1 94 107 ILE B O 1
ATOM 2116 N N . SER B 1 108 ? 1.576 5.859 0.673 1 93.62 108 SER B N 1
ATOM 2117 C CA . SER B 1 108 ? 2.67 4.938 0.383 1 93.62 108 SER B CA 1
ATOM 2118 C C . SER B 1 108 ? 3.244 5.184 -1.008 1 93.62 108 SER B C 1
ATOM 2120 O O . SER B 1 108 ? 4.398 4.844 -1.277 1 93.62 108 SER B O 1
ATOM 2122 N N . ARG B 1 109 ? 2.49 5.867 -1.872 1 94.38 109 ARG B N 1
ATOM 2123 C CA . ARG B 1 109 ? 2.947 6.066 -3.244 1 94.38 109 ARG B CA 1
ATOM 2124 C C . ARG B 1 109 ? 3.285 7.531 -3.502 1 94.38 109 ARG B C 1
ATOM 2126 O O . ARG B 1 109 ? 3.832 7.871 -4.555 1 94.38 109 ARG B O 1
ATOM 2133 N N . SER B 1 110 ? 3.029 8.375 -2.561 1 91.12 110 SER B N 1
ATOM 2134 C CA . SER B 1 110 ? 3.135 9.82 -2.734 1 91.12 110 SER B CA 1
ATOM 2135 C C . SER B 1 110 ? 4.516 10.219 -3.244 1 91.12 110 SER B C 1
ATOM 2137 O O . SER B 1 110 ? 4.637 11.047 -4.145 1 91.12 110 SER B O 1
ATOM 2139 N N . GLU B 1 111 ? 5.594 9.602 -2.832 1 84.81 111 GLU B N 1
ATOM 2140 C C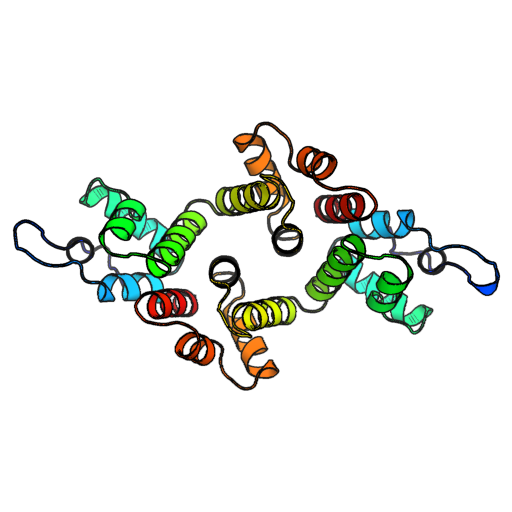A . GLU B 1 111 ? 6.934 9.992 -3.254 1 84.81 111 GLU B CA 1
ATOM 2141 C C . GLU B 1 111 ? 7.539 8.961 -4.199 1 84.81 111 GLU B C 1
ATOM 2143 O O . GLU B 1 111 ? 8.758 8.93 -4.398 1 84.81 111 GLU B O 1
ATOM 2148 N N . ILE B 1 112 ? 6.785 8.156 -4.621 1 90.06 112 ILE B N 1
ATOM 2149 C CA . ILE B 1 112 ? 7.305 7.109 -5.496 1 90.06 112 ILE B CA 1
ATOM 2150 C C . ILE B 1 112 ? 6.734 7.277 -6.902 1 90.06 112 ILE B C 1
ATOM 2152 O O . ILE B 1 112 ? 7.426 7.746 -7.809 1 90.06 112 ILE B O 1
ATOM 2156 N N . ASP B 1 113 ? 5.449 7.137 -7.059 1 93.44 113 ASP B N 1
ATOM 2157 C CA . ASP B 1 113 ? 4.902 7.164 -8.414 1 93.44 113 ASP B CA 1
ATOM 2158 C C . ASP B 1 113 ? 3.428 7.57 -8.398 1 93.44 113 ASP B C 1
ATOM 2160 O O . ASP B 1 113 ? 2.658 7.16 -9.273 1 93.44 113 ASP B O 1
ATOM 2164 N N . LEU B 1 114 ? 3.004 8.312 -7.414 1 94.38 114 LEU B N 1
ATOM 2165 C CA . LEU B 1 114 ? 1.603 8.703 -7.312 1 94.38 114 LEU B CA 1
ATOM 2166 C C . LEU B 1 114 ? 1.181 9.531 -8.523 1 94.38 114 LEU B C 1
ATOM 2168 O O . LEU B 1 114 ? 0.042 9.422 -8.984 1 94.38 114 LEU B O 1
ATOM 2172 N N . ALA B 1 115 ? 2.123 10.352 -9.039 1 92.62 115 ALA B N 1
ATOM 2173 C CA . ALA B 1 115 ? 1.818 11.148 -10.219 1 92.62 115 ALA B CA 1
ATOM 2174 C C . ALA B 1 115 ? 1.479 10.258 -11.414 1 92.62 115 ALA B C 1
ATOM 2176 O O . ALA B 1 115 ? 0.504 10.516 -12.125 1 92.62 115 ALA B O 1
ATOM 2177 N N . ALA B 1 116 ? 2.285 9.203 -11.586 1 95.5 116 ALA B N 1
ATOM 2178 C CA . ALA B 1 116 ? 2.037 8.258 -12.672 1 95.5 116 ALA B CA 1
ATOM 2179 C C . ALA B 1 116 ? 0.737 7.492 -12.445 1 95.5 116 ALA B C 1
ATOM 2181 O O . ALA B 1 116 ? -0.001 7.215 -13.398 1 95.5 116 ALA B O 1
ATOM 2182 N N . ILE B 1 117 ? 0.464 7.164 -11.195 1 97 117 ILE B N 1
ATOM 2183 C CA . ILE B 1 117 ? -0.771 6.469 -10.844 1 97 117 ILE B CA 1
ATOM 2184 C C . ILE B 1 117 ? -1.969 7.371 -11.133 1 97 117 ILE B C 1
ATOM 2186 O O . ILE B 1 117 ? -2.984 6.914 -11.664 1 97 117 ILE B O 1
ATOM 2190 N N . HIS B 1 118 ? -1.81 8.633 -10.797 1 95.06 118 HIS B N 1
ATOM 2191 C CA . HIS B 1 118 ? -2.84 9.633 -11.07 1 95.06 118 HIS B CA 1
ATOM 2192 C C . HIS B 1 118 ? -3.174 9.68 -12.555 1 95.06 118 HIS B C 1
ATOM 2194 O O . HIS B 1 118 ? -4.348 9.664 -12.938 1 95.06 118 HIS B O 1
ATOM 2200 N N . GLU B 1 119 ? -2.199 9.734 -13.344 1 95.56 119 GLU B N 1
ATOM 2201 C CA . GLU B 1 119 ? -2.391 9.789 -14.789 1 95.56 119 GLU B CA 1
ATOM 2202 C C . GLU B 1 119 ? -3.104 8.531 -15.297 1 95.56 119 GLU B C 1
ATOM 2204 O O . GLU B 1 119 ? -4.023 8.625 -16.109 1 95.56 119 GLU B O 1
ATOM 2209 N N . GLU B 1 120 ? -2.627 7.402 -14.812 1 97.38 120 GLU B N 1
ATOM 2210 C CA . GLU B 1 120 ? -3.26 6.148 -15.211 1 97.38 120 GLU B CA 1
ATOM 2211 C C . GLU B 1 120 ? -4.715 6.094 -14.75 1 97.38 120 GLU B C 1
ATOM 2213 O O . GLU B 1 120 ? -5.582 5.613 -15.484 1 97.38 120 GLU B O 1
ATOM 2218 N N . PHE B 1 121 ? -4.984 6.578 -13.602 1 97.38 121 PHE B N 1
ATOM 2219 C CA . PHE B 1 121 ? -6.336 6.641 -13.047 1 97.38 121 PHE B CA 1
ATOM 2220 C C . PHE B 1 121 ? -7.246 7.473 -13.945 1 97.38 121 PHE B C 1
ATOM 2222 O O . PHE B 1 121 ? -8.367 7.062 -14.25 1 97.38 121 PHE B O 1
ATOM 2229 N N . ASP B 1 122 ? -6.715 8.586 -14.336 1 96.06 122 ASP B N 1
ATOM 2230 C CA . ASP B 1 122 ? -7.465 9.492 -15.203 1 96.06 122 ASP B CA 1
ATOM 2231 C C . ASP B 1 122 ? -7.844 8.812 -16.516 1 96.06 122 ASP B C 1
ATOM 2233 O O . ASP B 1 122 ? -8.977 8.945 -16.984 1 96.06 122 ASP B O 1
ATOM 2237 N N . LYS B 1 123 ? -6.918 8.133 -17.047 1 96.31 123 LYS B N 1
ATOM 2238 C CA . LYS B 1 123 ? -7.148 7.43 -18.312 1 96.31 123 LYS B CA 1
ATOM 2239 C C . LYS B 1 123 ? -8.203 6.336 -18.141 1 96.31 123 LYS B C 1
ATOM 2241 O O . LYS B 1 123 ? -9.055 6.152 -19.016 1 96.31 123 LYS B O 1
ATOM 2246 N N . MET B 1 124 ? -8.203 5.707 -17.078 1 97.06 124 MET B N 1
ATOM 2247 C CA . MET B 1 124 ? -9.031 4.523 -16.891 1 97.06 124 MET B CA 1
ATOM 2248 C C . MET B 1 124 ? -10.469 4.914 -16.547 1 97.06 124 MET B C 1
ATOM 2250 O O . MET B 1 124 ? -11.414 4.234 -16.953 1 97.06 124 MET B O 1
ATOM 2254 N N . TYR B 1 125 ? -10.609 5.934 -15.789 1 95.75 125 TYR B N 1
ATOM 2255 C CA . TYR B 1 125 ? -11.93 6.172 -15.211 1 95.75 125 TYR B CA 1
ATOM 2256 C C . TYR B 1 125 ? -12.492 7.508 -15.68 1 95.75 125 TYR B C 1
ATOM 2258 O O . TYR B 1 125 ? -13.523 7.961 -15.18 1 95.75 125 TYR B O 1
ATOM 2266 N N . LYS B 1 126 ? -11.914 8.188 -16.578 1 92.25 126 LYS B N 1
ATOM 2267 C CA . LYS B 1 126 ? -12.383 9.352 -17.312 1 92.25 126 LYS B CA 1
ATOM 2268 C C . LYS B 1 126 ? -12.672 10.523 -16.391 1 92.25 126 LYS B C 1
ATOM 2270 O O . LYS B 1 126 ? -13.367 11.469 -16.766 1 92.25 126 LYS B O 1
ATOM 2275 N N . LYS B 1 127 ? -12.344 10.445 -15.219 1 93.5 127 LYS B N 1
ATOM 2276 C CA . LYS B 1 127 ? -12.398 11.5 -14.211 1 93.5 127 LYS B CA 1
ATOM 2277 C C . LYS B 1 127 ? -11.109 11.547 -13.398 1 93.5 127 LYS B C 1
ATOM 2279 O O . LYS B 1 127 ? -10.609 10.508 -12.945 1 93.5 127 LYS B O 1
ATOM 2284 N N . PRO B 1 128 ? -10.547 12.727 -13.281 1 95.06 128 PRO B N 1
ATOM 2285 C CA . PRO B 1 128 ? -9.281 12.836 -12.547 1 95.06 128 PRO B CA 1
ATOM 2286 C C . PRO B 1 128 ? -9.414 12.383 -11.094 1 95.06 128 PRO B C 1
ATOM 2288 O O . PRO B 1 128 ? -10.461 12.578 -10.469 1 95.06 128 PRO B O 1
ATOM 2291 N N . LEU B 1 129 ? -8.352 11.828 -10.586 1 95.44 129 LEU B N 1
ATOM 2292 C CA . LEU B 1 129 ? -8.32 11.359 -9.203 1 95.44 129 LEU B CA 1
ATOM 2293 C C . LEU B 1 129 ? -8.727 12.469 -8.242 1 95.44 129 LEU B C 1
ATOM 2295 O O . LEU B 1 129 ? -9.508 12.234 -7.316 1 95.44 129 LEU B O 1
ATOM 2299 N N . ILE B 1 130 ? -8.234 13.727 -8.5 1 95.06 130 ILE B N 1
ATOM 2300 C CA . ILE B 1 130 ? -8.516 14.859 -7.625 1 95.06 130 ILE B CA 1
ATOM 2301 C C . ILE B 1 130 ? -10.016 15.133 -7.594 1 95.06 130 ILE B C 1
ATOM 2303 O O . ILE B 1 130 ? -10.578 15.445 -6.543 1 95.06 130 ILE B O 1
ATOM 2307 N N . ASP B 1 131 ? -10.656 14.984 -8.648 1 95.75 131 ASP B N 1
ATOM 2308 C CA . ASP B 1 131 ? -12.102 15.195 -8.727 1 95.75 131 ASP B CA 1
ATOM 2309 C C . ASP B 1 131 ? -12.859 14.102 -7.984 1 95.75 131 ASP B C 1
ATOM 2311 O O . ASP B 1 131 ? -13.891 14.359 -7.363 1 95.75 131 ASP B O 1
ATOM 2315 N N . TRP B 1 132 ? -12.406 12.867 -8.125 1 94.88 132 TRP B N 1
ATOM 2316 C CA . TRP B 1 132 ? -12.992 11.773 -7.352 1 94.88 132 TRP B CA 1
ATOM 2317 C C . TRP B 1 132 ? -12.867 12.039 -5.855 1 94.88 132 TRP B C 1
ATOM 2319 O O . TRP B 1 132 ? -13.828 11.883 -5.109 1 94.88 132 TRP B O 1
ATOM 2329 N N . LEU B 1 133 ? -11.695 12.477 -5.438 1 95.44 133 LEU B N 1
ATOM 2330 C CA . LEU B 1 133 ? -11.477 12.781 -4.027 1 95.44 133 LEU B CA 1
ATOM 2331 C C . LEU B 1 133 ? -12.414 13.891 -3.557 1 95.44 133 LEU B C 1
ATOM 2333 O O . LEU B 1 133 ? -12.984 13.797 -2.467 1 95.44 133 LEU B O 1
ATOM 2337 N N . LYS B 1 134 ? -12.633 14.883 -4.387 1 95.12 134 LYS B N 1
ATOM 2338 C CA . LYS B 1 134 ? -13.508 16 -4.062 1 95.12 134 LYS B CA 1
ATOM 2339 C C . LYS B 1 134 ? -14.961 15.547 -3.939 1 95.12 134 LYS B C 1
ATOM 2341 O O . LYS B 1 134 ? -15.727 16.094 -3.145 1 95.12 134 LYS B O 1
ATOM 2346 N N . SER B 1 135 ? -15.32 14.555 -4.688 1 94 135 SER B N 1
ATOM 2347 C CA . SER B 1 135 ? -16.703 14.086 -4.723 1 94 135 SER B CA 1
ATOM 2348 C C . SER B 1 135 ? -16.969 13.07 -3.619 1 94 135 SER B C 1
ATOM 2350 O O . SER B 1 135 ? -18.062 13.047 -3.043 1 94 135 SER B O 1
ATOM 2352 N N . GLU B 1 136 ? -15.969 12.227 -3.309 1 93.81 136 GLU B N 1
ATOM 2353 C CA . GLU B 1 136 ? -16.172 11.086 -2.426 1 93.81 136 GLU B CA 1
ATOM 2354 C C . GLU B 1 136 ? -15.766 11.406 -0.993 1 93.81 136 GLU B C 1
ATOM 2356 O O . GLU B 1 136 ? -16.141 10.695 -0.057 1 93.81 136 GLU B O 1
ATOM 2361 N N . CYS B 1 137 ? -14.953 12.383 -0.815 1 94.44 137 CYS B N 1
ATOM 2362 C CA . CYS B 1 137 ? -14.492 12.812 0.502 1 94.44 137 CYS B CA 1
ATOM 2363 C C . CYS B 1 137 ? -14.93 14.242 0.797 1 94.44 137 CYS B C 1
ATOM 2365 O O . CYS B 1 137 ? -15.219 15.008 -0.122 1 94.44 137 CYS B O 1
ATOM 2367 N N . SER B 1 138 ? -14.977 14.523 2.121 1 93.25 138 SER B N 1
ATOM 2368 C CA . SER B 1 138 ? -15.492 15.844 2.465 1 93.25 138 SER B CA 1
ATOM 2369 C C . SER B 1 138 ? -14.664 16.484 3.566 1 93.25 138 SER B C 1
ATOM 2371 O O . SER B 1 138 ? -13.906 15.812 4.266 1 93.25 138 SER B O 1
ATOM 2373 N N . GLY B 1 139 ? -14.695 17.859 3.484 1 93.88 139 GLY B N 1
ATOM 2374 C CA . GLY B 1 139 ? -14.148 18.641 4.586 1 93.88 139 GLY B CA 1
ATOM 2375 C C . GLY B 1 139 ? -12.648 18.516 4.711 1 93.88 139 GLY B C 1
ATOM 2376 O O . GLY B 1 139 ? -11.93 18.547 3.709 1 93.88 139 GLY B O 1
ATOM 2377 N N . ALA B 1 140 ? -12.242 18.516 5.938 1 93.56 140 ALA B N 1
ATOM 2378 C CA . ALA B 1 140 ? -10.812 18.516 6.242 1 93.56 140 ALA B CA 1
ATOM 2379 C C . ALA B 1 140 ? -10.148 17.234 5.734 1 93.56 140 ALA B C 1
ATOM 2381 O O . ALA B 1 140 ? -8.977 17.25 5.352 1 93.56 140 ALA B O 1
ATOM 2382 N N . TYR B 1 141 ? -10.953 16.188 5.695 1 95.12 141 TYR B N 1
ATOM 2383 C CA . TYR B 1 141 ? -10.43 14.922 5.195 1 95.12 141 TYR B CA 1
ATOM 2384 C C . TYR B 1 141 ? -10.086 15.023 3.713 1 95.12 141 TYR B C 1
ATOM 2386 O O . TYR B 1 141 ? -8.992 14.641 3.291 1 95.12 141 TYR B O 1
ATOM 2394 N N . ARG B 1 142 ? -10.984 15.562 3.018 1 96.25 142 ARG B N 1
ATOM 2395 C CA . ARG B 1 142 ? -10.75 15.797 1.596 1 96.25 142 ARG B CA 1
ATOM 2396 C C . ARG B 1 142 ? -9.523 16.672 1.375 1 96.25 142 ARG B C 1
ATOM 2398 O O . ARG B 1 142 ? -8.656 16.344 0.567 1 96.25 142 ARG B O 1
ATOM 2405 N N . ASP B 1 143 ? -9.43 17.719 2.09 1 95.5 143 ASP B N 1
ATOM 2406 C CA . ASP B 1 143 ? -8.32 18.672 1.947 1 95.5 143 ASP B CA 1
ATOM 2407 C C . ASP B 1 143 ? -6.992 18 2.295 1 95.5 143 ASP B C 1
ATOM 2409 O O . ASP B 1 143 ? -5.969 18.281 1.667 1 95.5 143 ASP B O 1
ATOM 2413 N N . ALA B 1 144 ? -7.051 17.156 3.299 1 94.88 144 ALA B N 1
ATOM 2414 C CA . ALA B 1 144 ? -5.848 16.422 3.689 1 94.88 144 ALA B CA 1
ATOM 2415 C C . ALA B 1 144 ? -5.355 15.523 2.555 1 94.88 144 ALA B C 1
ATOM 2417 O O . ALA B 1 144 ? -4.18 15.578 2.18 1 94.88 144 ALA B O 1
ATOM 2418 N N . LEU B 1 145 ? -6.242 14.773 1.979 1 95.56 145 LEU B N 1
ATOM 2419 C CA . LEU B 1 145 ? -5.871 13.852 0.912 1 95.56 145 LEU B CA 1
ATOM 2420 C C . LEU B 1 145 ? -5.359 14.609 -0.309 1 95.56 145 LEU B C 1
ATOM 2422 O O . LEU B 1 145 ? -4.348 14.227 -0.9 1 95.56 145 LEU B O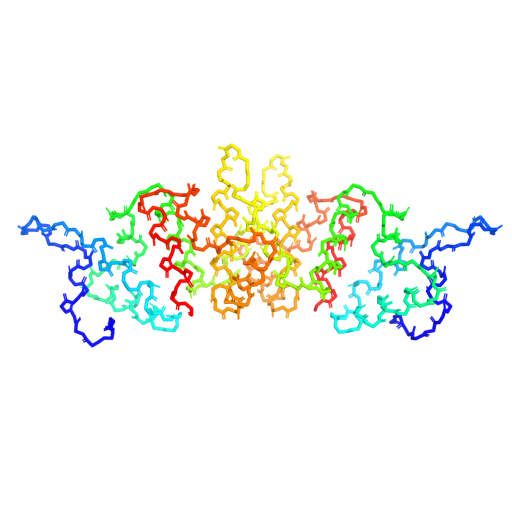 1
ATOM 2426 N N . ILE B 1 146 ? -5.996 15.648 -0.603 1 94.56 146 ILE B N 1
ATOM 2427 C CA . ILE B 1 146 ? -5.609 16.453 -1.764 1 94.56 146 ILE B CA 1
ATOM 2428 C C . ILE B 1 146 ? -4.242 17.078 -1.523 1 94.56 146 ILE B C 1
ATOM 2430 O O . ILE B 1 146 ? -3.412 17.141 -2.434 1 94.56 146 ILE B O 1
ATOM 2434 N N . SER B 1 147 ? -4.016 17.547 -0.369 1 92.69 147 SER B N 1
ATOM 2435 C CA . SER B 1 147 ? -2.717 18.125 -0.059 1 92.69 147 SER B CA 1
ATOM 2436 C C . SER B 1 147 ? -1.593 17.109 -0.213 1 92.69 147 SER B C 1
ATOM 2438 O O . SER B 1 147 ? -0.508 17.453 -0.694 1 92.69 147 SER B O 1
ATOM 2440 N N . ILE B 1 148 ? -1.84 15.914 0.174 1 90.81 148 ILE B N 1
ATOM 2441 C CA . ILE B 1 148 ? -0.838 14.859 0.101 1 90.81 148 ILE B CA 1
ATOM 2442 C C . ILE B 1 148 ? -0.597 14.477 -1.358 1 90.81 148 ILE B C 1
ATOM 2444 O O . ILE B 1 148 ? 0.548 14.289 -1.776 1 90.81 148 ILE B O 1
ATOM 2448 N N . VAL B 1 149 ? -1.652 14.391 -2.117 1 91.62 149 VAL B N 1
ATOM 2449 C CA . VAL B 1 149 ? -1.554 14.062 -3.535 1 91.62 149 VAL B CA 1
ATOM 2450 C C . VAL B 1 149 ? -0.777 15.148 -4.27 1 91.62 149 VAL B C 1
ATOM 2452 O O . VAL B 1 149 ? 0.022 14.859 -5.16 1 91.62 149 VAL B O 1
ATOM 2455 N N . ASN B 1 150 ? -0.875 16.359 -3.812 1 86.62 150 ASN B N 1
ATOM 2456 C CA . ASN B 1 150 ? -0.247 17.5 -4.473 1 86.62 150 ASN B CA 1
ATOM 2457 C C . ASN B 1 150 ? 1.197 17.688 -4.02 1 86.62 150 ASN B C 1
ATOM 2459 O O . ASN B 1 150 ? 1.993 18.328 -4.711 1 86.62 150 ASN B O 1
ATOM 2463 N N . GLY B 1 151 ? 1.561 17.391 -2.76 1 75.94 151 GLY B N 1
ATOM 2464 C CA . GLY B 1 151 ? 2.895 17.578 -2.213 1 75.94 151 GLY B CA 1
ATOM 2465 C C . GLY B 1 151 ? 3.955 16.75 -2.928 1 75.94 151 GLY B C 1
ATOM 2466 O O . GLY B 1 151 ? 5.141 16.859 -2.611 1 75.94 151 GLY B O 1
ATOM 2467 N N . ASN B 1 152 ? 3.602 15.883 -3.895 1 63.78 152 ASN B N 1
ATOM 2468 C CA . ASN B 1 152 ? 4.566 15.078 -4.637 1 63.78 152 ASN B CA 1
ATOM 2469 C C . ASN B 1 152 ? 4.938 15.742 -5.965 1 63.78 152 ASN B C 1
ATOM 2471 O O . ASN B 1 152 ? 4.145 16.484 -6.539 1 63.78 152 ASN B O 1
#